Protein AF-E6SKC3-F1 (afdb_monomer)

Structure (mmCIF, N/CA/C/O backbone):
data_AF-E6SKC3-F1
#
_entry.id   AF-E6SKC3-F1
#
loop_
_atom_site.group_PDB
_atom_site.id
_atom_site.type_symbol
_atom_site.label_atom_id
_atom_site.label_alt_id
_atom_site.label_comp_id
_atom_site.label_asym_id
_atom_site.label_entity_id
_atom_site.label_seq_id
_atom_site.pdbx_PDB_ins_code
_atom_site.Cartn_x
_atom_site.Cartn_y
_atom_site.Cartn_z
_atom_site.occupancy
_atom_site.B_iso_or_equiv
_atom_site.auth_seq_id
_atom_site.auth_comp_id
_atom_site.auth_asym_id
_atom_site.auth_atom_id
_atom_site.pdbx_PDB_model_num
ATOM 1 N N . MET A 1 1 ? -10.748 -23.665 -5.144 1.00 39.50 1 MET A N 1
ATOM 2 C CA . MET A 1 1 ? -9.389 -23.811 -4.582 1.00 39.50 1 MET A CA 1
ATOM 3 C C . MET A 1 1 ? -8.737 -22.441 -4.609 1.00 39.50 1 MET A C 1
ATOM 5 O O . MET A 1 1 ? -8.852 -21.774 -5.632 1.00 39.50 1 MET A O 1
ATOM 9 N N . ALA A 1 2 ? -8.154 -21.981 -3.500 1.00 48.56 2 ALA A N 1
ATOM 10 C CA . ALA A 1 2 ? -7.389 -20.737 -3.507 1.00 48.56 2 ALA A CA 1
ATOM 11 C C . ALA A 1 2 ? -6.155 -20.952 -4.393 1.00 48.56 2 ALA A C 1
ATOM 13 O O . ALA A 1 2 ? -5.365 -21.853 -4.125 1.00 48.56 2 ALA A O 1
ATOM 14 N N . ARG A 1 3 ? -6.040 -20.184 -5.478 1.00 65.31 3 ARG A N 1
ATOM 15 C CA . ARG A 1 3 ? -4.838 -20.188 -6.318 1.00 65.31 3 ARG A CA 1
ATOM 16 C C . ARG A 1 3 ? -3.687 -19.628 -5.489 1.00 65.31 3 ARG A C 1
ATOM 18 O O . ARG A 1 3 ? -3.878 -18.618 -4.814 1.00 65.31 3 ARG A O 1
ATOM 25 N N . GLY A 1 4 ? -2.525 -20.277 -5.519 1.00 86.69 4 GLY A N 1
ATOM 26 C CA . GLY A 1 4 ? -1.324 -19.748 -4.868 1.00 86.69 4 GLY A CA 1
ATOM 27 C C . GLY A 1 4 ? -0.890 -18.418 -5.494 1.00 86.69 4 GLY A C 1
ATOM 28 O O . GLY A 1 4 ? -1.266 -18.112 -6.626 1.00 86.69 4 GLY A O 1
ATOM 29 N N . LEU A 1 5 ? -0.081 -17.630 -4.776 1.00 91.38 5 LEU A N 1
ATOM 30 C CA . LEU A 1 5 ? 0.385 -16.323 -5.260 1.00 91.38 5 LEU A CA 1
ATOM 31 C C . LEU A 1 5 ? 1.094 -16.428 -6.617 1.00 91.38 5 LEU A C 1
ATOM 33 O O . LEU A 1 5 ? 0.846 -15.606 -7.487 1.00 91.38 5 LEU A O 1
ATOM 37 N N . GLU A 1 6 ? 1.930 -17.446 -6.817 1.00 90.38 6 GLU A N 1
ATOM 38 C CA . GLU A 1 6 ? 2.631 -17.679 -8.088 1.00 90.38 6 GLU A CA 1
ATOM 39 C C . GLU A 1 6 ? 1.658 -17.908 -9.247 1.00 90.38 6 GLU A C 1
ATOM 41 O O . G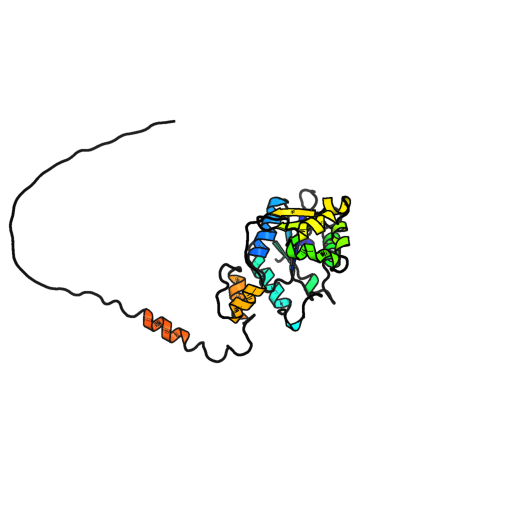LU A 1 6 ? 1.766 -17.266 -10.288 1.00 90.38 6 GLU A O 1
ATOM 46 N N . GLU A 1 7 ? 0.639 -18.749 -9.052 1.00 90.88 7 GLU A N 1
ATOM 47 C CA . GLU A 1 7 ? -0.399 -18.971 -10.062 1.00 90.88 7 GLU A CA 1
ATOM 48 C C . GLU A 1 7 ? -1.197 -17.683 -10.331 1.00 90.88 7 GLU A C 1
ATOM 50 O O . GLU A 1 7 ? -1.538 -17.371 -11.473 1.00 90.88 7 GLU A O 1
ATOM 55 N N . TRP A 1 8 ? -1.465 -16.897 -9.285 1.00 92.56 8 TRP A N 1
ATOM 56 C CA . TRP A 1 8 ? -2.133 -15.604 -9.406 1.00 92.56 8 TRP A CA 1
ATOM 57 C C . TRP A 1 8 ? -1.242 -14.515 -10.012 1.00 92.56 8 TRP A C 1
ATOM 59 O O . TRP A 1 8 ? -1.761 -13.506 -10.472 1.00 92.56 8 TRP A O 1
ATOM 69 N N . LEU A 1 9 ? 0.076 -14.695 -10.065 1.00 93.81 9 LEU A N 1
ATOM 70 C CA . LEU A 1 9 ? 1.021 -13.806 -10.748 1.00 93.81 9 LEU A CA 1
ATOM 71 C C . LEU A 1 9 ? 1.425 -14.320 -12.132 1.00 93.81 9 LEU A C 1
ATOM 73 O O . LEU A 1 9 ? 2.085 -13.593 -12.868 1.00 93.81 9 LEU A O 1
ATOM 77 N N . ALA A 1 10 ? 0.975 -15.516 -12.517 1.00 91.38 10 ALA A N 1
ATOM 78 C CA . ALA A 1 10 ? 1.340 -16.131 -13.782 1.00 91.38 10 ALA A CA 1
ATOM 79 C C . ALA A 1 10 ? 1.037 -15.209 -14.983 1.00 91.38 10 ALA A C 1
ATOM 81 O O . ALA A 1 10 ? 0.029 -14.473 -14.946 1.00 91.38 10 ALA A O 1
ATOM 82 N N . PRO A 1 11 ? 1.863 -15.280 -16.050 1.00 88.25 11 PRO A N 1
ATOM 83 C CA . PRO A 1 11 ? 1.693 -14.484 -17.256 1.00 88.25 11 PRO A CA 1
ATOM 84 C C . PRO A 1 11 ? 0.282 -14.562 -17.827 1.00 88.25 11 PRO A C 1
ATOM 86 O O . PRO A 1 11 ? -0.443 -15.554 -17.681 1.00 88.25 11 PRO A O 1
ATOM 89 N N . ARG A 1 12 ? -0.120 -13.493 -18.508 1.00 89.94 12 ARG A N 1
ATOM 90 C CA . ARG A 1 12 ? -1.435 -13.455 -19.131 1.00 89.94 12 ARG A CA 1
ATOM 91 C C . ARG A 1 12 ? -1.509 -14.409 -20.318 1.00 89.94 12 ARG A C 1
ATOM 93 O O . ARG A 1 12 ? -0.571 -14.547 -21.095 1.00 89.94 12 ARG A O 1
ATOM 100 N N . ARG A 1 13 ? -2.684 -15.018 -20.494 1.00 87.69 13 ARG A N 1
ATOM 101 C CA . ARG A 1 13 ? -2.958 -15.955 -21.596 1.00 87.69 13 ARG A CA 1
ATOM 102 C C . ARG A 1 13 ? -2.976 -15.297 -22.976 1.00 87.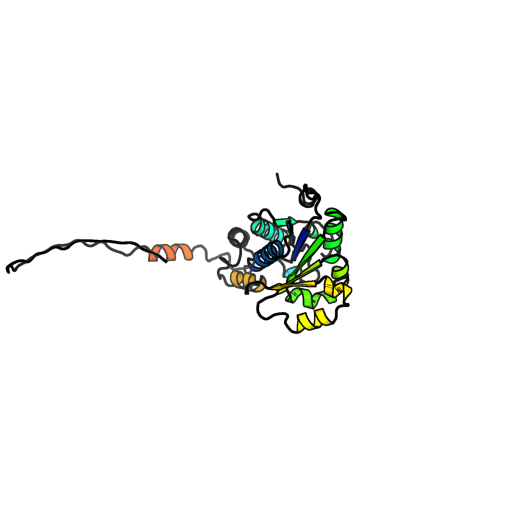69 13 ARG A C 1
ATOM 104 O O . ARG A 1 13 ? -2.788 -15.988 -23.964 1.00 87.69 13 ARG A O 1
ATOM 111 N N . ASP A 1 14 ? -3.223 -13.993 -23.041 1.00 90.69 14 ASP A N 1
ATOM 112 C CA . ASP A 1 14 ? -3.248 -13.214 -24.283 1.00 90.69 14 ASP A CA 1
ATOM 113 C C . ASP A 1 14 ? -1.866 -12.669 -24.684 1.00 90.69 14 ASP A C 1
ATOM 115 O O . ASP A 1 14 ? -1.770 -11.875 -25.614 1.00 90.69 14 ASP A O 1
ATOM 119 N N . GLY A 1 15 ? -0.798 -13.070 -23.982 1.00 86.62 15 GLY A N 1
ATOM 120 C CA . GLY A 1 15 ? 0.587 -12.727 -24.313 1.00 86.62 15 GLY A CA 1
ATOM 121 C C . GLY A 1 15 ? 1.001 -11.291 -23.984 1.00 86.62 15 GLY A C 1
ATOM 122 O O . GLY A 1 15 ? 2.172 -10.956 -24.135 1.00 86.62 15 GLY A O 1
ATOM 123 N N . ARG A 1 16 ? 0.085 -10.435 -23.510 1.00 93.44 16 ARG A N 1
ATOM 124 C CA . ARG A 1 16 ? 0.434 -9.061 -23.130 1.00 93.44 16 ARG A CA 1
ATOM 125 C C . ARG A 1 16 ? 1.159 -9.028 -21.767 1.00 93.44 16 ARG A C 1
ATOM 127 O O . ARG A 1 16 ? 0.784 -9.795 -20.872 1.00 93.44 16 ARG A O 1
ATOM 134 N N . PRO A 1 17 ? 2.112 -8.098 -21.566 1.00 93.81 17 PRO A N 1
ATOM 135 C CA . PRO A 1 17 ? 2.703 -7.778 -20.266 1.00 93.81 17 PRO A CA 1
ATOM 136 C C . PRO A 1 17 ? 1.680 -7.678 -19.130 1.00 93.81 17 PRO A C 1
ATOM 138 O O . PRO A 1 17 ? 0.721 -6.904 -19.227 1.00 93.81 17 PRO A O 1
ATOM 141 N N . LEU A 1 18 ? 1.898 -8.414 -18.034 1.00 96.38 18 LEU A N 1
ATOM 142 C CA . LEU A 1 18 ? 1.069 -8.302 -16.831 1.00 96.38 18 LEU A CA 1
ATOM 143 C C . LEU A 1 18 ? 1.217 -6.901 -16.225 1.00 96.38 18 LEU A C 1
ATOM 145 O O . LEU A 1 18 ? 2.324 -6.480 -15.908 1.00 96.38 18 LEU A O 1
ATOM 149 N N . GLN A 1 19 ? 0.102 -6.206 -16.019 1.00 97.81 19 GLN A N 1
ATOM 150 C CA . GLN A 1 19 ? 0.044 -4.910 -15.345 1.00 97.81 19 GLN A CA 1
ATOM 151 C C . GLN A 1 19 ? -0.375 -5.126 -13.884 1.00 97.81 19 GLN A C 1
ATOM 153 O O . GLN A 1 19 ? -1.564 -5.266 -13.583 1.00 97.81 19 GLN A O 1
ATOM 158 N N . LEU A 1 20 ? 0.601 -5.205 -12.977 1.00 98.31 20 LEU A N 1
ATOM 159 C CA . LEU A 1 20 ? 0.390 -5.546 -11.568 1.00 98.31 20 LEU A CA 1
ATOM 160 C C . LEU A 1 20 ? 0.413 -4.296 -10.684 1.00 98.31 20 LEU A C 1
ATOM 162 O O . LEU A 1 20 ? 1.448 -3.653 -10.548 1.00 98.31 20 LEU A O 1
ATOM 166 N N . GLY A 1 21 ? -0.698 -3.998 -10.015 1.00 98.50 21 GLY A N 1
ATOM 167 C CA . GLY A 1 21 ? -0.731 -3.050 -8.903 1.00 98.50 21 GLY A CA 1
ATOM 168 C C . GLY A 1 21 ? -0.300 -3.701 -7.595 1.00 98.50 21 GLY A C 1
ATOM 169 O O . GLY A 1 21 ? -0.700 -4.822 -7.302 1.00 98.50 21 GLY A O 1
ATOM 170 N N . VAL A 1 22 ? 0.467 -2.988 -6.780 1.00 98.44 22 VAL A N 1
ATOM 171 C CA . VAL A 1 22 ? 0.886 -3.403 -5.440 1.00 98.44 22 VAL A CA 1
ATOM 172 C C . VAL A 1 22 ? 0.532 -2.287 -4.468 1.00 98.44 22 VAL A C 1
ATOM 174 O O . VAL A 1 22 ? 1.087 -1.194 -4.548 1.00 98.44 22 VAL A O 1
ATOM 177 N N . LEU A 1 23 ? -0.383 -2.562 -3.543 1.00 97.88 23 LEU A N 1
ATOM 178 C CA . LEU A 1 23 ? -0.754 -1.662 -2.457 1.00 97.88 23 LEU A CA 1
ATOM 179 C C . LEU A 1 23 ? -0.234 -2.245 -1.140 1.00 97.88 23 LEU A C 1
ATOM 181 O O . LEU A 1 23 ? -0.808 -3.182 -0.580 1.00 97.88 23 LEU A O 1
ATOM 185 N N . GLY A 1 24 ? 0.879 -1.693 -0.664 1.00 94.81 24 GLY A N 1
ATOM 186 C CA . GLY A 1 24 ? 1.462 -2.039 0.630 1.00 94.81 24 GLY A CA 1
ATOM 187 C C . GLY A 1 24 ? 0.908 -1.161 1.745 1.00 94.81 24 GLY A C 1
ATOM 188 O O . GLY A 1 24 ? 0.656 0.026 1.543 1.00 94.81 24 GLY A O 1
ATOM 189 N N . GLY A 1 25 ? 0.737 -1.720 2.940 1.00 92.50 25 GLY A N 1
ATOM 190 C CA . GLY A 1 25 ? 0.277 -0.938 4.082 1.00 92.50 25 GLY A CA 1
ATOM 191 C C . GLY A 1 25 ? 0.239 -1.728 5.378 1.00 92.50 25 GLY A C 1
ATOM 192 O O . GLY A 1 25 ? 0.227 -2.953 5.393 1.00 92.50 25 GLY A O 1
ATOM 193 N N . THR A 1 26 ? 0.196 -1.027 6.512 1.00 92.88 26 THR A N 1
ATOM 194 C CA . THR A 1 26 ? -0.034 -1.707 7.796 1.00 92.88 26 THR A CA 1
ATOM 195 C C . THR A 1 26 ? -1.449 -2.280 7.869 1.00 92.88 26 THR A C 1
ATOM 197 O O . THR A 1 26 ? -1.619 -3.357 8.425 1.00 92.88 26 THR A O 1
ATOM 200 N N . PHE A 1 27 ? -2.444 -1.585 7.303 1.00 95.94 27 PHE A N 1
ATOM 201 C CA . PHE A 1 27 ? -3.854 -1.995 7.313 1.00 95.94 27 PHE A CA 1
ATOM 202 C C . PHE A 1 27 ? -4.383 -2.315 8.721 1.00 95.94 27 PHE A C 1
ATOM 204 O O . PHE A 1 27 ? -4.798 -3.434 9.008 1.00 95.94 27 PHE A O 1
ATOM 211 N N . ASP A 1 28 ? -4.374 -1.315 9.608 1.00 95.88 28 ASP A N 1
ATOM 212 C CA . ASP A 1 28 ? -4.711 -1.498 11.028 1.00 95.88 28 ASP A CA 1
ATOM 213 C C . ASP A 1 28 ? -5.853 -0.585 11.526 1.00 95.88 28 ASP A C 1
ATOM 215 O O . ASP A 1 28 ? -5.598 0.320 12.330 1.00 95.88 28 ASP A O 1
ATOM 219 N N . PRO A 1 29 ? -7.098 -0.766 11.039 1.00 97.81 29 PRO A N 1
ATOM 220 C CA . PRO A 1 29 ? -7.537 -1.774 10.065 1.00 97.81 29 PRO A CA 1
ATOM 221 C C . PRO A 1 29 ? -7.462 -1.262 8.613 1.00 97.81 29 PRO A C 1
ATOM 223 O O . PRO A 1 29 ? -7.306 -0.060 8.364 1.00 97.81 29 PRO A O 1
ATOM 226 N N . ILE A 1 30 ? -7.598 -2.171 7.638 1.00 98.38 30 ILE A N 1
ATOM 227 C CA . ILE A 1 30 ? -7.971 -1.802 6.261 1.00 98.38 30 ILE A CA 1
ATOM 228 C C . ILE A 1 30 ? -9.341 -1.101 6.259 1.00 98.38 30 ILE A C 1
ATOM 230 O O . ILE A 1 30 ? -10.183 -1.359 7.115 1.00 98.38 30 ILE A O 1
ATOM 234 N N . HIS A 1 31 ? -9.575 -0.210 5.295 1.00 97.62 31 HIS A N 1
ATOM 235 C CA . HIS A 1 31 ? -10.782 0.617 5.238 1.00 97.62 31 HIS A CA 1
ATOM 236 C C . HIS A 1 31 ? -11.150 1.000 3.805 1.00 97.62 31 HIS A C 1
ATOM 238 O O . HIS A 1 31 ? -10.341 0.810 2.895 1.00 97.62 31 HIS A O 1
ATOM 244 N N . ILE A 1 32 ? -12.338 1.585 3.608 1.00 97.31 32 ILE A N 1
ATOM 245 C CA . ILE A 1 32 ? -12.878 1.910 2.275 1.00 97.31 32 ILE A CA 1
ATOM 246 C C . ILE A 1 32 ? -11.919 2.787 1.459 1.00 97.31 32 ILE A C 1
ATOM 248 O O . ILE A 1 32 ? -11.720 2.519 0.280 1.00 97.31 32 ILE A O 1
ATOM 252 N N . GLY A 1 33 ? -11.235 3.751 2.087 1.00 95.31 33 GLY A N 1
ATOM 253 C CA . GLY A 1 33 ? -10.212 4.560 1.403 1.00 95.31 33 GLY A CA 1
ATOM 254 C C . GLY A 1 33 ? -9.119 3.745 0.693 1.00 95.31 33 GLY A C 1
ATOM 255 O O . GLY A 1 33 ? -8.771 4.059 -0.441 1.00 95.31 33 GLY A O 1
ATOM 256 N N . HIS A 1 34 ? -8.633 2.655 1.302 1.00 96.75 34 HIS A N 1
ATOM 257 C CA . HIS A 1 34 ? -7.647 1.770 0.670 1.00 96.75 34 HIS A CA 1
ATOM 258 C C . HIS A 1 34 ? -8.236 1.036 -0.543 1.00 96.75 34 HIS A C 1
ATOM 260 O O . HIS A 1 34 ? -7.578 0.909 -1.573 1.00 96.75 34 HIS A O 1
ATOM 266 N N . LEU A 1 35 ? -9.484 0.571 -0.430 1.00 97.62 35 LEU A N 1
ATOM 267 C CA . LEU A 1 35 ? -10.165 -0.164 -1.497 1.00 97.62 35 LEU A CA 1
ATOM 268 C C . LEU A 1 35 ? -10.476 0.736 -2.696 1.00 97.62 35 LEU A C 1
ATOM 270 O O . LEU A 1 35 ? -10.263 0.328 -3.834 1.00 97.62 35 LEU A O 1
ATOM 274 N N . VAL A 1 36 ? -10.918 1.973 -2.447 1.00 96.75 36 VAL A N 1
ATOM 275 C CA . VAL A 1 36 ? -11.161 2.953 -3.513 1.00 96.75 36 VAL A CA 1
ATOM 276 C C . VAL A 1 36 ? -9.860 3.332 -4.210 1.00 96.75 36 VAL A C 1
ATOM 278 O O . VAL A 1 36 ? -9.829 3.366 -5.434 1.00 96.75 36 VAL A O 1
ATOM 281 N N . ALA A 1 37 ? -8.774 3.555 -3.464 1.00 96.12 37 ALA A N 1
ATOM 282 C CA . ALA A 1 37 ? -7.464 3.831 -4.050 1.00 96.12 37 ALA A CA 1
ATOM 283 C C . ALA A 1 37 ? -6.996 2.692 -4.977 1.00 96.12 37 ALA A C 1
ATOM 285 O O . ALA A 1 37 ? -6.580 2.946 -6.108 1.00 96.12 37 ALA A O 1
ATOM 286 N N . ALA A 1 38 ? -7.115 1.440 -4.524 1.00 97.94 38 ALA A N 1
ATOM 287 C CA . ALA A 1 38 ? -6.767 0.262 -5.314 1.00 97.94 38 ALA A CA 1
ATOM 288 C C . ALA A 1 38 ? -7.623 0.129 -6.584 1.00 97.94 38 ALA A C 1
ATOM 290 O O . ALA A 1 38 ? -7.084 -0.096 -7.667 1.00 97.94 38 ALA A O 1
ATOM 291 N N . GLU A 1 39 ? -8.944 0.292 -6.475 1.00 98.00 39 GLU A N 1
ATOM 292 C CA . GLU A 1 39 ? -9.858 0.130 -7.612 1.00 98.00 39 GLU A CA 1
ATOM 293 C C . GLU A 1 39 ? -9.741 1.285 -8.616 1.00 98.00 39 GLU A C 1
ATOM 295 O O . GLU A 1 39 ? -9.764 1.064 -9.830 1.00 98.00 39 GLU A O 1
ATOM 300 N N . ALA A 1 40 ? -9.539 2.513 -8.135 1.00 97.44 40 ALA A N 1
ATOM 301 C CA . ALA A 1 40 ? -9.267 3.666 -8.987 1.00 97.44 40 ALA A CA 1
ATOM 302 C C . ALA A 1 40 ? -7.960 3.472 -9.767 1.00 97.44 40 ALA A C 1
ATOM 304 O O . ALA A 1 40 ? -7.927 3.682 -10.977 1.00 97.44 40 ALA A O 1
ATOM 305 N N . ALA A 1 41 ? -6.896 3.006 -9.104 1.00 98.19 41 ALA A N 1
ATOM 306 C CA . ALA A 1 41 ? -5.635 2.705 -9.777 1.00 98.19 41 ALA A CA 1
ATOM 307 C C . ALA A 1 41 ? -5.811 1.591 -10.814 1.00 98.19 41 ALA A C 1
ATOM 309 O O . ALA A 1 41 ? -5.363 1.728 -11.953 1.00 98.19 41 ALA A O 1
ATOM 310 N N . ARG A 1 42 ? -6.529 0.521 -10.453 1.00 98.50 42 ARG A N 1
ATOM 311 C CA . ARG A 1 42 ? -6.810 -0.594 -11.356 1.00 98.50 42 ARG A CA 1
ATOM 312 C C . ARG A 1 42 ? -7.523 -0.144 -12.624 1.00 98.50 42 ARG A C 1
ATOM 314 O O . ARG A 1 42 ? -7.102 -0.495 -13.722 1.00 98.50 42 ARG A O 1
ATOM 321 N N . THR A 1 43 ? -8.596 0.622 -12.474 1.00 98.06 43 THR A N 1
ATOM 322 C CA . THR A 1 43 ? -9.424 1.070 -13.599 1.00 98.06 43 THR A CA 1
ATOM 323 C C . THR A 1 43 ? -8.703 2.103 -14.459 1.00 98.06 43 THR A C 1
ATOM 325 O O . THR A 1 43 ? -8.669 1.949 -15.680 1.00 98.06 43 THR A O 1
ATOM 328 N N . HIS A 1 44 ? -8.067 3.104 -13.845 1.00 97.75 44 HIS A N 1
ATOM 329 C CA . HIS A 1 44 ? -7.388 4.184 -14.561 1.00 97.75 44 HIS A CA 1
ATOM 330 C C . HIS A 1 44 ? -6.168 3.690 -15.351 1.00 97.75 44 HIS A C 1
ATOM 332 O O . HIS A 1 44 ? -6.022 4.006 -16.529 1.00 97.75 44 HIS A O 1
ATOM 338 N N . PHE A 1 45 ? -5.321 2.864 -14.730 1.00 97.56 45 PHE A N 1
ATOM 339 C CA . PHE A 1 45 ? -4.095 2.348 -15.352 1.00 97.56 45 PHE A CA 1
ATOM 340 C C . PHE A 1 45 ? -4.291 0.999 -16.051 1.00 97.56 45 PHE A C 1
ATOM 342 O O . PHE A 1 45 ? -3.328 0.413 -16.539 1.00 97.56 45 PHE A O 1
ATOM 349 N N . ARG A 1 46 ? -5.535 0.500 -16.124 1.00 97.25 46 ARG A N 1
ATOM 350 C CA . ARG A 1 46 ? -5.885 -0.799 -16.726 1.00 97.25 46 ARG A CA 1
ATOM 351 C C . ARG A 1 46 ? -5.049 -1.951 -16.158 1.00 97.25 46 ARG A C 1
ATOM 353 O O . ARG A 1 46 ? -4.612 -2.839 -16.899 1.00 97.25 46 ARG A O 1
ATOM 360 N N . LEU A 1 47 ? -4.832 -1.915 -14.843 1.00 98.25 47 LEU A N 1
ATOM 361 C CA . LEU A 1 47 ? -4.129 -2.973 -14.132 1.00 98.25 47 LEU A CA 1
ATOM 362 C C . LEU A 1 47 ? -4.965 -4.247 -14.209 1.00 98.25 47 LEU A C 1
ATOM 364 O O . LEU A 1 47 ? -6.184 -4.238 -14.025 1.00 98.25 47 LEU A O 1
ATOM 368 N N . ASP A 1 48 ? -4.291 -5.357 -14.464 1.00 97.69 48 ASP A N 1
ATOM 369 C CA . ASP A 1 48 ? -4.924 -6.669 -14.523 1.00 97.69 48 ASP A CA 1
ATOM 370 C C . ASP A 1 48 ? -5.353 -7.149 -13.143 1.00 97.69 48 ASP A C 1
ATOM 372 O O . ASP A 1 48 ? -6.319 -7.897 -12.996 1.00 97.69 48 ASP A O 1
ATOM 376 N N . ARG A 1 49 ? -4.556 -6.764 -12.149 1.00 97.06 49 ARG A N 1
ATOM 377 C CA . ARG A 1 49 ? -4.468 -7.387 -10.838 1.00 97.06 49 ARG A CA 1
ATOM 378 C C . ARG A 1 49 ? -3.955 -6.351 -9.842 1.00 97.06 49 ARG A C 1
ATOM 380 O O . ARG A 1 49 ? -3.020 -5.619 -10.164 1.00 97.06 49 ARG A O 1
ATOM 387 N N . VAL A 1 50 ? -4.536 -6.295 -8.644 1.00 98.56 50 VAL A N 1
ATOM 388 C CA . VAL A 1 50 ? -4.010 -5.496 -7.525 1.00 98.56 50 VAL A CA 1
ATOM 389 C C . VAL A 1 50 ? -3.743 -6.387 -6.322 1.00 98.56 50 VAL A C 1
ATOM 391 O O . VAL A 1 50 ? -4.635 -7.048 -5.793 1.00 98.56 50 VAL A O 1
ATOM 394 N N . LEU A 1 51 ? -2.491 -6.392 -5.890 1.00 98.38 51 LEU A N 1
ATOM 395 C CA . LEU A 1 51 ? -2.005 -7.152 -4.759 1.00 98.38 51 LEU A CA 1
ATOM 396 C C . LEU A 1 51 ? -1.957 -6.270 -3.511 1.00 98.38 51 LEU A C 1
ATOM 398 O O . LEU A 1 51 ? -1.249 -5.265 -3.477 1.00 98.38 51 LEU A O 1
ATOM 402 N N . PHE A 1 52 ? -2.674 -6.671 -2.470 1.00 98.50 52 PHE A N 1
ATOM 403 C CA . PHE A 1 52 ? -2.594 -6.076 -1.144 1.00 98.50 52 PHE A CA 1
ATOM 404 C C . PHE A 1 52 ? -1.502 -6.783 -0.349 1.00 98.50 52 PHE A C 1
ATOM 406 O O . PHE A 1 52 ? -1.526 -8.009 -0.208 1.00 98.50 52 PHE A O 1
ATOM 413 N N . VAL A 1 53 ? -0.563 -6.004 0.187 1.00 97.69 53 VAL A N 1
ATOM 414 C CA . VAL A 1 53 ? 0.571 -6.503 0.973 1.00 97.69 53 VAL A CA 1
ATOM 415 C C . VAL A 1 53 ? 0.494 -5.922 2.389 1.00 97.69 53 VAL A C 1
ATOM 417 O O . VAL A 1 53 ? 0.977 -4.811 2.627 1.00 97.69 53 VAL A O 1
ATOM 420 N N . PRO A 1 54 ? -0.157 -6.617 3.339 1.00 96.06 54 PRO A N 1
ATOM 421 C CA . PRO A 1 54 ? -0.120 -6.228 4.740 1.00 96.06 54 PRO A CA 1
ATOM 422 C C . PRO A 1 54 ? 1.306 -6.340 5.274 1.00 96.06 54 PRO A C 1
ATOM 424 O O . PRO A 1 54 ? 1.943 -7.381 5.127 1.00 96.06 54 PRO A O 1
ATOM 427 N N . ALA A 1 55 ? 1.791 -5.285 5.926 1.00 92.38 55 ALA A N 1
ATOM 428 C CA . ALA A 1 55 ? 3.137 -5.281 6.483 1.00 92.38 55 ALA A CA 1
ATOM 429 C C . ALA A 1 55 ? 3.286 -6.346 7.574 1.00 92.38 55 ALA A C 1
ATOM 431 O O . ALA A 1 55 ? 2.440 -6.411 8.466 1.00 92.38 55 ALA A O 1
ATOM 432 N N . GLY A 1 56 ? 4.360 -7.134 7.558 1.00 87.44 56 GLY A N 1
ATOM 433 C CA . GLY A 1 56 ? 4.659 -8.079 8.637 1.00 87.44 56 GLY A CA 1
ATOM 434 C C . GLY A 1 56 ? 5.103 -7.333 9.889 1.00 87.44 56 GLY A C 1
ATOM 435 O O . GLY A 1 56 ? 4.356 -7.220 10.864 1.00 87.44 56 GLY A O 1
ATOM 436 N N . ARG A 1 57 ? 6.298 -6.738 9.817 1.00 82.81 57 ARG A N 1
ATOM 437 C CA . ARG A 1 57 ? 6.905 -5.918 10.875 1.00 82.81 57 ARG A CA 1
ATOM 438 C C . ARG A 1 57 ? 7.261 -4.538 10.307 1.00 82.81 57 ARG A C 1
ATOM 440 O O . ARG A 1 57 ? 8.366 -4.371 9.787 1.00 82.81 57 ARG A O 1
ATOM 447 N N . PRO A 1 58 ? 6.334 -3.560 10.341 1.00 76.00 58 PRO A N 1
ATOM 448 C CA . PRO A 1 58 ? 6.582 -2.228 9.793 1.00 76.00 58 PRO A CA 1
ATOM 449 C C . PRO A 1 58 ? 7.692 -1.516 10.594 1.00 76.00 58 PRO A C 1
ATOM 451 O O . PRO A 1 58 ? 7.479 -1.214 11.765 1.00 76.00 58 PRO A O 1
ATOM 454 N N . PRO A 1 59 ? 8.854 -1.195 9.992 1.00 71.94 59 PRO A N 1
ATOM 455 C CA . PRO A 1 59 ? 10.031 -0.706 10.724 1.00 71.94 59 PRO A CA 1
ATOM 456 C C . PRO A 1 59 ? 9.851 0.691 11.337 1.00 71.94 59 PRO A C 1
ATOM 458 O O . PRO A 1 59 ? 10.597 1.074 12.229 1.00 71.94 59 PRO A O 1
ATOM 461 N N . HIS A 1 60 ? 8.869 1.456 10.856 1.00 70.75 60 HIS A N 1
ATOM 462 C CA . HIS A 1 60 ? 8.589 2.826 11.295 1.00 70.75 60 HIS A CA 1
ATOM 463 C C . HIS A 1 60 ? 7.466 2.919 12.339 1.00 70.75 60 HIS A C 1
ATOM 465 O O . HIS A 1 60 ? 7.006 4.019 12.639 1.00 70.75 60 HIS A O 1
ATOM 471 N N . LYS A 1 61 ? 6.973 1.787 12.857 1.00 74.12 61 LYS A N 1
ATOM 472 C CA . LYS A 1 61 ? 5.917 1.761 13.875 1.00 74.12 61 LYS A CA 1
ATOM 473 C C . LYS A 1 61 ? 6.369 0.977 15.092 1.00 74.12 61 LYS A C 1
ATOM 475 O O . LYS A 1 61 ? 7.033 -0.045 14.955 1.00 74.12 61 LYS A O 1
ATOM 480 N N . ASP A 1 62 ? 5.952 1.444 16.263 1.00 73.38 62 ASP A N 1
ATOM 481 C CA . ASP A 1 62 ? 6.097 0.691 17.503 1.00 73.38 62 ASP A CA 1
ATOM 482 C C . ASP A 1 62 ? 5.281 -0.614 17.404 1.00 73.38 62 ASP A C 1
ATOM 484 O O . ASP A 1 62 ? 4.058 -0.545 17.225 1.00 73.38 62 ASP A O 1
ATOM 488 N N . PRO A 1 63 ? 5.915 -1.799 17.507 1.00 68.44 63 PRO A N 1
ATOM 489 C CA . PRO A 1 63 ? 5.214 -3.078 17.498 1.00 68.44 63 PRO A CA 1
ATOM 490 C C . PRO A 1 63 ? 4.122 -3.186 18.568 1.00 68.44 63 PRO A C 1
ATOM 492 O O . PRO A 1 63 ? 3.132 -3.873 18.342 1.00 68.44 63 PRO A O 1
ATOM 495 N N . ALA A 1 64 ? 4.265 -2.498 19.706 1.00 67.19 64 ALA A N 1
ATOM 496 C CA . ALA A 1 64 ? 3.264 -2.506 20.772 1.00 67.19 64 ALA A CA 1
ATOM 497 C C . ALA A 1 64 ? 2.002 -1.695 20.424 1.00 67.19 64 ALA A C 1
ATOM 499 O O . ALA A 1 64 ? 0.941 -1.919 21.008 1.00 67.19 64 ALA A O 1
ATOM 500 N N . ALA A 1 65 ? 2.102 -0.769 19.466 1.00 77.56 65 ALA A N 1
ATOM 501 C CA . ALA A 1 65 ? 1.015 0.112 19.042 1.00 77.56 65 ALA A CA 1
ATOM 502 C C . ALA A 1 65 ? 0.263 -0.391 17.795 1.00 77.56 65 ALA A C 1
ATOM 504 O O . ALA A 1 65 ? -0.660 0.278 17.322 1.00 77.56 65 ALA A O 1
ATOM 505 N N . VAL A 1 66 ? 0.661 -1.540 17.241 1.00 86.06 66 VAL A N 1
ATOM 506 C CA . VAL A 1 66 ? 0.095 -2.123 16.019 1.00 86.06 66 VAL A CA 1
ATOM 507 C C . VAL A 1 66 ? -0.542 -3.467 16.351 1.00 86.06 66 VAL A C 1
ATOM 509 O O . VAL A 1 66 ? 0.045 -4.278 17.063 1.00 86.06 66 VAL A O 1
ATOM 512 N N . SER A 1 67 ? -1.736 -3.729 15.814 1.00 90.75 67 SER A N 1
ATOM 513 C CA . SER A 1 67 ? -2.365 -5.045 15.982 1.00 90.75 67 SER A CA 1
ATOM 514 C C . SER A 1 67 ? -1.497 -6.159 15.401 1.00 90.75 67 SER A C 1
ATOM 516 O O . SER A 1 67 ? -0.783 -5.956 14.411 1.00 90.75 67 SER A O 1
ATOM 518 N N . ASP A 1 68 ? -1.631 -7.364 15.961 1.00 93.19 68 ASP A N 1
ATOM 519 C CA . ASP A 1 68 ? -0.956 -8.556 15.448 1.00 93.19 68 ASP A CA 1
ATOM 520 C C . ASP A 1 68 ? -1.127 -8.687 13.924 1.00 93.19 68 ASP A C 1
ATOM 522 O O . ASP A 1 68 ? -2.201 -8.424 13.362 1.00 93.19 68 ASP A O 1
ATOM 526 N N . ALA A 1 69 ? -0.040 -9.061 13.247 1.00 93.44 69 ALA A N 1
ATOM 527 C CA . ALA A 1 69 ? 0.003 -9.109 11.794 1.00 93.44 69 ALA A CA 1
ATOM 528 C C . ALA A 1 69 ? -1.055 -10.050 11.204 1.00 93.44 69 ALA A C 1
ATOM 530 O O . ALA A 1 69 ? -1.642 -9.732 10.168 1.00 93.44 69 ALA A O 1
ATOM 531 N N . GLU A 1 70 ? -1.374 -11.143 11.895 1.00 95.88 70 GLU A N 1
ATOM 532 C CA . GLU A 1 70 ? -2.379 -12.108 11.470 1.00 95.88 70 GLU A CA 1
ATOM 533 C C . GLU A 1 70 ? -3.792 -11.501 11.496 1.00 95.88 70 GLU A C 1
ATOM 535 O O . GLU A 1 70 ? -4.580 -11.736 10.576 1.00 95.88 70 GLU A O 1
ATOM 540 N N . HIS A 1 71 ? -4.120 -10.650 12.480 1.00 97.31 71 HIS A N 1
ATOM 541 C CA . HIS A 1 71 ? -5.397 -9.923 12.478 1.00 97.31 71 HIS A CA 1
ATOM 542 C C . HIS A 1 71 ? -5.490 -8.966 11.289 1.00 97.31 71 HIS A C 1
ATOM 544 O O . HIS A 1 71 ? -6.516 -8.935 10.606 1.00 97.31 71 HIS A O 1
ATOM 550 N N . ARG A 1 72 ? -4.421 -8.217 11.006 1.00 97.69 72 ARG A N 1
ATOM 551 C CA . ARG A 1 72 ? -4.380 -7.252 9.895 1.00 97.69 72 ARG A CA 1
ATOM 552 C C . ARG A 1 72 ? -4.481 -7.943 8.538 1.00 97.69 72 ARG A C 1
ATOM 554 O O . ARG A 1 72 ? -5.247 -7.503 7.679 1.00 97.69 72 ARG A O 1
ATOM 561 N N . TYR A 1 73 ? -3.791 -9.069 8.363 1.00 98.00 73 TYR A N 1
ATOM 562 C CA . TYR A 1 73 ? -3.918 -9.908 7.173 1.00 98.00 73 TYR A CA 1
ATOM 563 C C . TYR A 1 73 ? -5.345 -10.425 6.991 1.00 98.00 73 TYR A C 1
ATOM 565 O O . TYR A 1 73 ? -5.923 -10.230 5.925 1.00 98.00 73 TYR A O 1
ATOM 573 N N . ARG A 1 74 ? -5.958 -11.003 8.030 1.00 98.44 74 ARG A N 1
ATOM 574 C CA . ARG A 1 74 ? -7.331 -11.528 7.944 1.00 98.44 74 ARG A CA 1
ATOM 575 C C . ARG A 1 74 ? -8.351 -10.444 7.619 1.00 98.44 74 ARG A C 1
ATOM 577 O O . ARG A 1 74 ? -9.192 -10.658 6.752 1.00 98.44 74 ARG A O 1
ATOM 584 N N . MET A 1 75 ? -8.248 -9.264 8.233 1.00 98.62 75 MET A N 1
ATOM 585 C CA . MET A 1 75 ? -9.095 -8.122 7.868 1.00 98.62 75 MET A CA 1
ATOM 586 C C . MET A 1 75 ? -8.892 -7.707 6.405 1.00 98.62 75 MET A C 1
ATOM 588 O O . MET A 1 75 ? -9.860 -7.392 5.720 1.00 98.62 75 MET A O 1
ATOM 592 N N . THR A 1 76 ? -7.659 -7.760 5.896 1.00 98.62 76 THR A N 1
ATOM 593 C CA . THR A 1 76 ? -7.353 -7.455 4.488 1.00 98.62 76 THR A CA 1
ATOM 594 C C . THR A 1 76 ? -7.938 -8.503 3.533 1.00 98.62 76 THR A C 1
ATOM 596 O O . THR A 1 76 ? -8.556 -8.138 2.533 1.00 98.62 76 THR A O 1
ATOM 599 N N . VAL A 1 77 ? -7.851 -9.795 3.871 1.00 98.38 77 VAL A N 1
ATOM 600 C CA . VAL A 1 77 ? -8.508 -10.879 3.118 1.00 98.38 77 VAL A CA 1
ATOM 601 C C . VAL A 1 77 ? -10.021 -10.655 3.070 1.00 98.38 77 VAL A C 1
ATOM 603 O O . VAL A 1 77 ? -10.604 -10.659 1.989 1.00 98.38 77 VAL A O 1
ATOM 606 N N . LEU A 1 78 ? -10.655 -10.390 4.217 1.00 98.56 78 LEU A N 1
ATOM 607 C CA . LEU A 1 78 ? -12.097 -10.130 4.294 1.00 98.56 78 LEU A CA 1
ATOM 608 C C . LEU A 1 78 ? -12.510 -8.907 3.467 1.00 98.56 78 LEU A C 1
ATOM 610 O O . LEU A 1 78 ? -13.536 -8.937 2.793 1.00 98.56 78 LEU A O 1
ATOM 614 N N . ALA A 1 79 ? -11.701 -7.847 3.483 1.00 98.56 79 ALA A N 1
ATOM 615 C CA . ALA A 1 79 ? -11.975 -6.627 2.732 1.00 98.56 79 ALA A CA 1
ATOM 616 C C . ALA A 1 79 ? -11.855 -6.796 1.211 1.00 98.56 79 ALA A C 1
ATOM 618 O O . ALA A 1 79 ? -12.502 -6.065 0.464 1.00 98.56 79 ALA A O 1
ATOM 619 N N . THR A 1 80 ? -11.016 -7.724 0.750 1.00 98.19 80 THR A N 1
ATOM 620 C CA . THR A 1 80 ? -10.687 -7.893 -0.675 1.00 98.19 80 THR A CA 1
ATOM 621 C C . THR A 1 80 ? -11.418 -9.057 -1.338 1.00 98.19 80 THR A C 1
ATOM 623 O O . THR A 1 80 ? -11.523 -9.074 -2.561 1.00 98.19 80 THR A O 1
ATOM 626 N N . ALA A 1 81 ? -11.989 -9.984 -0.561 1.00 96.31 81 ALA A N 1
ATOM 627 C CA . ALA A 1 81 ? -12.609 -11.217 -1.055 1.00 96.31 81 ALA A CA 1
ATOM 628 C C . ALA A 1 81 ? -13.725 -11.013 -2.099 1.00 96.31 81 ALA A C 1
ATOM 630 O O . ALA A 1 81 ? -13.957 -11.891 -2.925 1.00 96.31 81 ALA A O 1
ATOM 631 N N . GLY A 1 82 ? -14.418 -9.869 -2.069 1.00 95.56 82 GLY A N 1
ATOM 632 C CA . GLY A 1 82 ? -15.497 -9.552 -3.009 1.00 95.56 82 GLY A CA 1
ATOM 633 C C . GLY A 1 82 ? -15.039 -9.025 -4.375 1.00 95.56 82 GLY A C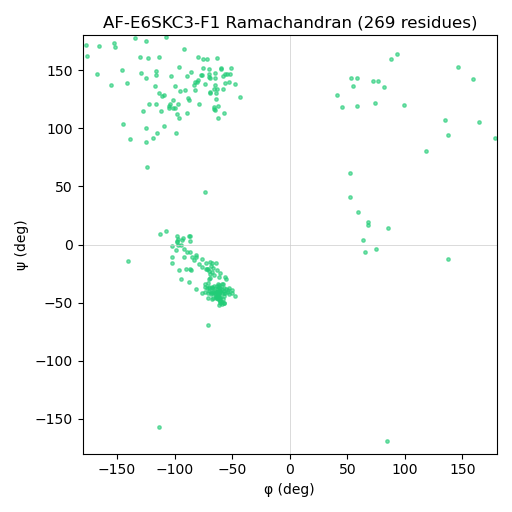 1
ATOM 634 O O . GLY A 1 82 ? -15.877 -8.880 -5.261 1.00 95.56 82 GLY A O 1
ATOM 635 N N . ASN A 1 83 ? -13.749 -8.721 -4.566 1.00 97.81 83 ASN A N 1
ATOM 636 C CA . ASN A 1 83 ? -13.232 -8.173 -5.822 1.00 97.81 83 ASN A CA 1
ATOM 637 C C . ASN A 1 83 ? -12.325 -9.203 -6.528 1.00 97.81 83 ASN A C 1
ATOM 639 O O . ASN A 1 83 ? -11.241 -9.498 -6.023 1.00 97.81 83 ASN A O 1
ATOM 643 N N . PRO A 1 84 ? -12.704 -9.721 -7.715 1.00 96.25 84 PRO A N 1
ATOM 644 C CA . PRO A 1 84 ? -11.939 -10.761 -8.412 1.00 96.25 84 PRO A CA 1
ATOM 645 C C . PRO A 1 84 ? -10.569 -10.291 -8.922 1.00 96.25 84 PRO A C 1
ATOM 647 O O . PRO A 1 84 ? -9.727 -11.120 -9.269 1.00 96.25 84 PRO A O 1
ATOM 650 N N . TYR A 1 85 ? -10.334 -8.978 -8.984 1.00 97.94 85 TYR A N 1
ATOM 651 C CA . TYR A 1 85 ? -9.052 -8.403 -9.384 1.00 97.94 85 TYR A CA 1
ATOM 652 C C . TYR A 1 85 ? -8.098 -8.198 -8.207 1.00 97.94 85 TYR A C 1
ATOM 654 O O . TYR A 1 85 ? -6.951 -7.802 -8.425 1.00 97.94 85 TYR A O 1
ATOM 662 N N . PHE A 1 86 ? -8.556 -8.426 -6.974 1.00 98.31 86 PHE A N 1
ATOM 663 C CA . PHE A 1 86 ? -7.766 -8.218 -5.769 1.00 98.31 86 PHE A CA 1
ATOM 664 C C . PHE A 1 86 ? -7.268 -9.539 -5.194 1.00 98.31 86 PHE A C 1
ATOM 666 O O . PHE A 1 86 ? -7.951 -10.561 -5.227 1.00 98.31 86 PHE A O 1
ATOM 673 N N . TYR A 1 87 ? -6.066 -9.500 -4.630 1.00 97.81 87 TYR A N 1
ATOM 674 C CA . TYR A 1 87 ? -5.496 -10.613 -3.883 1.00 97.81 87 TYR A CA 1
ATOM 675 C C . TYR A 1 87 ? -4.738 -10.079 -2.675 1.00 97.81 87 TYR A C 1
ATOM 677 O O . TYR A 1 87 ? -4.022 -9.087 -2.783 1.00 97.81 87 TYR A O 1
ATOM 685 N N . THR A 1 88 ? -4.867 -10.741 -1.528 1.00 98.12 88 THR A N 1
ATOM 686 C CA . THR A 1 88 ? -4.095 -10.405 -0.325 1.00 98.12 88 THR A CA 1
ATOM 687 C C . THR A 1 88 ? -2.991 -11.430 -0.134 1.00 98.12 88 THR A 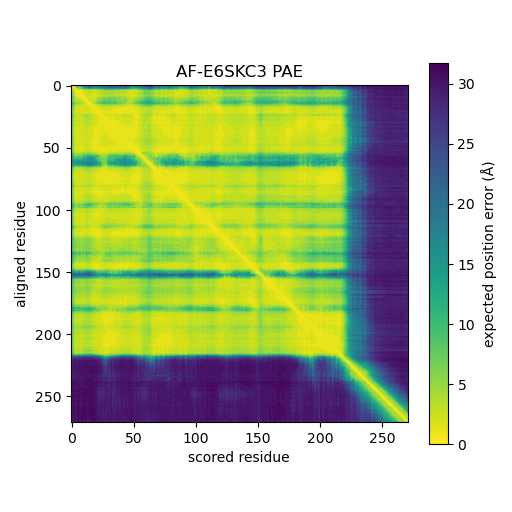C 1
ATOM 689 O O . THR A 1 88 ? -3.268 -12.618 0.015 1.00 98.12 88 THR A O 1
ATOM 692 N N . THR A 1 89 ? -1.739 -10.980 -0.121 1.00 96.62 89 THR A N 1
ATOM 693 C CA . THR A 1 89 ? -0.589 -11.865 0.083 1.00 96.62 89 THR A CA 1
ATOM 694 C C . THR A 1 89 ? -0.124 -11.898 1.535 1.00 96.62 89 THR A C 1
ATOM 696 O O . THR A 1 89 ? -0.273 -10.929 2.276 1.00 96.62 89 THR A O 1
ATOM 699 N N . ARG A 1 90 ? 0.491 -13.019 1.921 1.00 94.88 90 ARG A N 1
ATOM 700 C CA . ARG A 1 90 ? 1.215 -13.195 3.186 1.00 94.88 90 ARG A CA 1
ATOM 701 C C . ARG A 1 90 ? 2.715 -12.908 3.075 1.00 94.88 90 ARG A C 1
ATOM 703 O O . ARG A 1 90 ? 3.432 -13.066 4.052 1.00 94.88 90 ARG A O 1
ATOM 710 N N . LEU A 1 91 ? 3.187 -12.463 1.908 1.00 94.44 91 LEU A N 1
ATOM 711 C CA . LEU A 1 91 ? 4.612 -12.346 1.575 1.00 94.44 91 LEU A CA 1
ATOM 712 C C . LEU A 1 91 ? 5.464 -11.671 2.660 1.00 94.44 91 LEU A C 1
ATOM 714 O O . LEU A 1 91 ? 6.551 -12.143 2.969 1.00 94.44 91 LEU A O 1
ATOM 718 N N . GLU A 1 92 ? 4.981 -10.565 3.229 1.00 95.06 92 GLU A N 1
ATOM 719 C CA . GLU A 1 92 ? 5.703 -9.844 4.282 1.00 95.06 92 GLU A CA 1
ATOM 720 C C . GLU A 1 92 ? 5.453 -10.390 5.690 1.00 95.06 92 GLU A C 1
ATOM 722 O O . GLU A 1 92 ? 6.279 -10.155 6.565 1.00 95.06 92 GLU A O 1
ATOM 727 N N . LEU A 1 93 ? 4.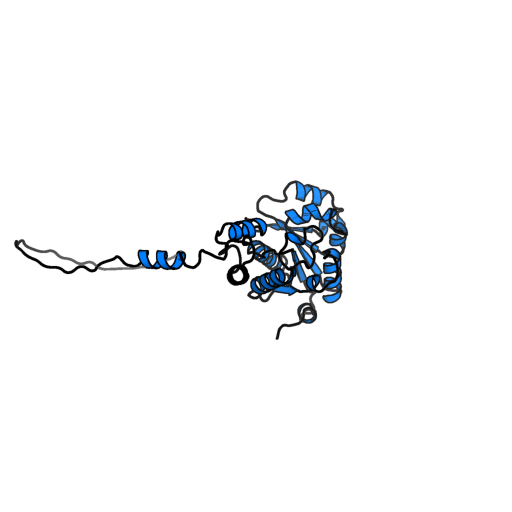343 -11.099 5.918 1.00 92.56 93 LEU A N 1
ATOM 728 C CA . LEU A 1 93 ? 4.044 -11.751 7.197 1.00 92.56 93 LEU A CA 1
ATOM 729 C C . LEU A 1 93 ? 4.954 -12.950 7.434 1.00 92.56 93 LEU A C 1
ATOM 731 O O . LEU A 1 93 ? 5.423 -13.151 8.550 1.00 92.56 93 LEU A O 1
ATOM 735 N N . ASP A 1 94 ? 5.177 -13.729 6.380 1.00 92.31 94 ASP A N 1
ATOM 736 C CA . ASP A 1 94 ? 5.940 -14.972 6.446 1.00 92.31 94 ASP A CA 1
ATOM 737 C C . ASP A 1 94 ? 7.458 -14.716 6.282 1.00 92.31 94 ASP A C 1
ATOM 739 O O . ASP A 1 94 ? 8.269 -15.627 6.440 1.00 92.31 94 ASP A O 1
ATOM 743 N N . ARG A 1 95 ? 7.866 -13.471 5.984 1.00 90.56 95 ARG A N 1
ATOM 744 C CA . ARG A 1 95 ? 9.274 -13.056 5.894 1.00 90.56 95 ARG A CA 1
ATOM 745 C C . ARG A 1 95 ? 9.837 -12.754 7.284 1.00 90.56 95 ARG A C 1
ATOM 747 O O . ARG A 1 95 ? 9.259 -11.987 8.052 1.00 90.56 95 ARG A O 1
ATOM 754 N N . GLU A 1 96 ? 11.022 -13.281 7.576 1.00 86.62 96 GLU A N 1
ATOM 755 C CA . GLU A 1 96 ? 11.758 -12.914 8.785 1.00 86.62 96 GLU A CA 1
ATOM 756 C C . GLU A 1 96 ? 12.285 -11.471 8.726 1.00 86.62 96 GLU A C 1
ATOM 758 O O . GLU A 1 96 ? 12.743 -10.984 7.691 1.00 86.62 96 GLU A O 1
ATOM 763 N N . GLY A 1 97 ? 12.272 -10.788 9.872 1.00 85.00 97 GLY A N 1
ATOM 764 C CA . GLY A 1 97 ? 12.812 -9.434 10.001 1.00 85.00 97 GLY A CA 1
ATOM 765 C C . GLY A 1 97 ? 11.843 -8.311 9.592 1.00 85.00 97 GLY A C 1
ATOM 766 O O . GLY A 1 97 ? 10.634 -8.525 9.491 1.00 85.00 97 GLY A O 1
ATOM 767 N N . PRO A 1 98 ? 12.345 -7.069 9.467 1.00 83.75 98 PRO A N 1
ATOM 768 C CA . PRO A 1 98 ? 11.537 -5.907 9.104 1.00 83.75 98 PRO A CA 1
ATOM 769 C C . PRO A 1 98 ? 11.067 -5.958 7.647 1.00 83.75 98 PRO A C 1
ATOM 771 O O . PRO A 1 98 ? 11.782 -6.407 6.750 1.00 83.75 98 PRO A O 1
ATOM 774 N N . SER A 1 99 ? 9.873 -5.426 7.401 1.00 85.94 99 SER A N 1
ATOM 775 C CA . SER A 1 99 ? 9.295 -5.370 6.061 1.00 85.94 99 SER A CA 1
ATOM 776 C C . SER A 1 99 ? 9.709 -4.083 5.339 1.00 85.94 99 SER A C 1
ATOM 778 O O . SER A 1 99 ? 9.308 -2.987 5.736 1.00 85.94 99 SER A O 1
ATOM 780 N N . TYR A 1 100 ? 10.510 -4.209 4.276 1.00 90.19 100 TYR A N 1
ATOM 781 C CA . TYR A 1 100 ? 10.876 -3.096 3.397 1.00 90.19 100 TYR A CA 1
ATOM 782 C C . TYR A 1 100 ? 10.212 -3.229 2.029 1.00 90.19 100 TYR A C 1
ATOM 784 O O . TYR A 1 100 ? 10.368 -4.239 1.339 1.00 90.19 100 TYR A O 1
ATOM 792 N N . THR A 1 101 ? 9.545 -2.159 1.600 1.00 92.38 101 THR A N 1
ATOM 793 C CA . THR A 1 101 ? 8.797 -2.109 0.338 1.00 92.38 101 THR A CA 1
ATOM 794 C C . THR A 1 101 ? 9.669 -2.429 -0.880 1.00 92.38 101 THR A C 1
ATOM 796 O O . THR A 1 101 ? 9.215 -3.116 -1.791 1.00 92.38 101 THR A O 1
ATOM 799 N N . ILE A 1 102 ? 10.933 -1.984 -0.899 1.00 92.88 102 ILE A N 1
ATOM 800 C CA . ILE A 1 102 ? 11.858 -2.255 -2.012 1.00 92.88 102 ILE A CA 1
ATOM 801 C C . ILE A 1 102 ? 12.133 -3.755 -2.193 1.00 92.88 102 ILE A C 1
ATOM 803 O O . ILE A 1 102 ? 12.151 -4.244 -3.322 1.00 92.88 102 ILE A O 1
ATOM 807 N N . ASP A 1 103 ? 12.294 -4.495 -1.095 1.00 92.88 103 ASP A N 1
ATOM 808 C CA . ASP A 1 103 ? 12.573 -5.933 -1.131 1.00 92.88 103 ASP A CA 1
ATOM 809 C C . ASP A 1 103 ? 11.334 -6.700 -1.604 1.00 92.88 103 ASP A C 1
ATOM 811 O O . ASP A 1 103 ? 11.418 -7.604 -2.434 1.00 92.88 103 ASP A O 1
ATOM 815 N N . THR A 1 104 ? 10.158 -6.274 -1.144 1.00 94.50 104 THR A N 1
ATOM 816 C CA . THR A 1 104 ? 8.861 -6.799 -1.582 1.00 94.50 104 THR A CA 1
ATOM 817 C C . THR A 1 104 ? 8.624 -6.581 -3.070 1.00 94.50 104 THR A C 1
ATOM 819 O O . THR A 1 104 ? 8.269 -7.525 -3.769 1.00 94.50 104 THR A O 1
ATOM 822 N N . LEU A 1 105 ? 8.866 -5.378 -3.591 1.00 94.94 105 LEU A N 1
ATOM 823 C CA . LEU A 1 105 ? 8.664 -5.089 -5.012 1.00 94.94 105 LEU A CA 1
ATOM 824 C C . LEU A 1 105 ? 9.639 -5.855 -5.907 1.00 94.94 105 LEU A C 1
ATOM 826 O O . LEU A 1 105 ? 9.234 -6.343 -6.959 1.00 94.94 105 LEU A O 1
ATOM 830 N N . ARG A 1 106 ? 10.896 -6.023 -5.480 1.00 92.94 106 ARG A N 1
ATOM 831 C CA . ARG A 1 106 ? 11.872 -6.859 -6.195 1.00 92.94 106 ARG A CA 1
ATOM 832 C C . ARG A 1 106 ? 11.442 -8.320 -6.238 1.00 92.94 106 ARG A C 1
ATOM 834 O O . ARG A 1 106 ? 11.481 -8.924 -7.305 1.00 92.94 106 ARG A O 1
ATOM 841 N N . GLN A 1 107 ? 10.994 -8.867 -5.107 1.00 93.62 107 GLN A N 1
ATOM 842 C CA . GLN A 1 107 ? 10.499 -10.240 -5.045 1.00 93.62 107 GLN A CA 1
ATOM 843 C C . GLN A 1 107 ? 9.272 -10.432 -5.945 1.00 93.62 107 GLN A C 1
ATOM 845 O O . GLN A 1 107 ? 9.229 -11.378 -6.724 1.00 93.62 107 GLN A O 1
ATOM 850 N N . LEU A 1 108 ? 8.306 -9.512 -5.899 1.00 94.38 108 LEU A N 1
ATOM 851 C CA . LEU A 1 108 ? 7.108 -9.575 -6.739 1.00 94.38 108 LEU A CA 1
ATOM 852 C C . LEU A 1 108 ? 7.423 -9.429 -8.229 1.00 94.38 108 LEU A C 1
ATOM 854 O O . LEU A 1 108 ? 6.841 -10.147 -9.035 1.00 94.38 108 LEU A O 1
ATOM 858 N N . SER A 1 109 ? 8.352 -8.542 -8.589 1.00 93.12 109 SER A N 1
ATOM 859 C CA . SER A 1 109 ? 8.825 -8.392 -9.968 1.00 93.12 109 SER A CA 1
ATOM 860 C C . SER A 1 109 ? 9.460 -9.691 -10.479 1.00 93.12 109 SER A C 1
ATOM 862 O O . SER A 1 109 ? 9.092 -10.183 -11.543 1.00 93.12 109 SER A O 1
ATOM 864 N N . ALA A 1 110 ? 10.317 -10.329 -9.672 1.00 93.00 110 ALA A N 1
ATOM 865 C CA . ALA A 1 110 ? 10.913 -11.619 -10.017 1.00 93.00 110 ALA A CA 1
ATOM 866 C C . ALA A 1 110 ? 9.864 -12.736 -10.187 1.00 93.00 110 ALA A C 1
ATOM 868 O O . ALA A 1 110 ? 9.966 -13.527 -11.121 1.00 93.00 110 ALA A O 1
ATOM 869 N N . MET A 1 111 ? 8.842 -12.784 -9.324 1.00 93.94 111 MET A N 1
ATOM 870 C CA . MET A 1 111 ? 7.758 -13.775 -9.405 1.00 93.94 111 MET A CA 1
ATOM 871 C C . MET A 1 111 ? 6.819 -13.548 -10.599 1.00 93.94 111 MET A C 1
ATOM 873 O O . MET A 1 111 ? 6.336 -14.510 -11.188 1.00 93.94 111 MET A O 1
ATOM 877 N N . ALA A 1 112 ? 6.534 -12.289 -10.945 1.00 92.50 112 ALA A N 1
ATOM 878 C CA . ALA A 1 112 ? 5.649 -11.930 -12.054 1.00 92.50 112 ALA A CA 1
ATOM 879 C C . ALA A 1 112 ? 6.310 -12.105 -13.436 1.00 92.50 112 ALA A C 1
ATOM 881 O O . ALA A 1 112 ? 5.613 -12.222 -14.446 1.00 92.50 112 ALA A O 1
ATOM 882 N N . GLY A 1 113 ? 7.644 -12.154 -13.474 1.00 91.12 113 GLY A N 1
ATOM 883 C CA . GLY A 1 113 ? 8.439 -12.346 -14.682 1.00 91.12 113 GLY A CA 1
ATOM 884 C C . GLY A 1 113 ? 8.884 -11.033 -15.342 1.00 91.12 113 GLY A C 1
ATOM 885 O O . GLY A 1 113 ? 8.344 -9.966 -15.051 1.00 91.12 113 GLY A O 1
ATOM 886 N N . PRO A 1 114 ? 9.873 -11.097 -16.253 1.00 90.06 114 PRO A N 1
ATOM 887 C CA . PRO A 1 114 ? 10.567 -9.921 -16.792 1.00 90.06 114 PRO A CA 1
ATOM 888 C C . PRO A 1 114 ? 9.681 -9.001 -17.642 1.00 90.06 114 PRO A C 1
ATOM 890 O O . PRO A 1 114 ? 9.938 -7.804 -17.720 1.00 90.06 114 PRO A O 1
ATOM 893 N N . GLU A 1 115 ? 8.627 -9.546 -18.248 1.00 92.31 115 GLU A N 1
ATOM 894 C CA . GLU A 1 115 ? 7.676 -8.780 -19.059 1.00 92.31 115 GLU A CA 1
ATOM 895 C C . GLU A 1 115 ? 6.620 -8.063 -18.205 1.00 92.31 115 GLU A C 1
ATOM 897 O O . GLU A 1 115 ? 5.850 -7.258 -18.721 1.00 92.31 115 GLU A O 1
ATOM 902 N N . ALA A 1 116 ? 6.517 -8.354 -16.904 1.00 95.25 116 ALA A N 1
ATOM 903 C CA . ALA A 1 116 ? 5.520 -7.722 -16.052 1.00 95.25 116 ALA A CA 1
ATOM 904 C C . ALA A 1 116 ? 5.892 -6.265 -15.742 1.00 95.25 116 ALA A C 1
ATOM 906 O O . ALA A 1 116 ? 7.026 -5.933 -15.406 1.00 95.25 116 ALA A O 1
ATOM 907 N N . THR A 1 117 ? 4.898 -5.381 -15.780 1.00 96.25 117 THR A N 1
ATOM 908 C CA . THR A 1 117 ? 5.026 -4.015 -15.273 1.00 96.25 117 THR A CA 1
ATOM 909 C C . THR A 1 117 ? 4.416 -3.940 -13.882 1.00 96.25 117 THR A C 1
ATOM 911 O O . THR A 1 117 ? 3.215 -4.149 -13.698 1.00 96.25 117 THR A O 1
ATOM 914 N N . VAL A 1 118 ? 5.251 -3.629 -12.892 1.00 97.50 118 VAL A N 1
ATOM 915 C CA . VAL A 1 118 ? 4.830 -3.460 -11.499 1.00 97.50 118 VAL A CA 1
ATOM 916 C C . VAL A 1 118 ? 4.566 -1.984 -11.216 1.00 97.50 118 VAL A C 1
ATOM 918 O O . VAL A 1 118 ? 5.393 -1.123 -11.524 1.00 97.50 118 VAL A O 1
ATOM 921 N N . TYR A 1 119 ? 3.426 -1.706 -10.591 1.00 98.31 119 TYR A N 1
ATOM 922 C CA . TYR A 1 119 ? 3.007 -0.396 -10.114 1.00 98.31 119 TYR A CA 1
ATOM 923 C C . TYR A 1 119 ? 2.888 -0.429 -8.594 1.00 98.31 119 TYR A C 1
ATOM 925 O O . TYR A 1 119 ? 2.085 -1.188 -8.059 1.00 98.31 119 TYR A O 1
ATOM 933 N N . PHE A 1 120 ? 3.638 0.406 -7.883 1.00 98.00 120 PHE A N 1
ATOM 934 C CA . PHE A 1 120 ? 3.421 0.631 -6.460 1.00 98.00 120 PHE A CA 1
ATOM 935 C C . PHE A 1 120 ? 2.388 1.743 -6.270 1.00 98.00 120 PHE A C 1
ATOM 937 O O . PHE A 1 120 ? 2.549 2.838 -6.803 1.00 98.00 120 PHE A O 1
ATOM 944 N N . ILE A 1 121 ? 1.318 1.460 -5.533 1.00 97.94 121 ILE A N 1
ATOM 945 C CA . ILE A 1 121 ? 0.229 2.399 -5.256 1.00 97.94 121 ILE A CA 1
ATOM 946 C C . ILE A 1 121 ? 0.433 2.941 -3.843 1.00 97.94 121 ILE A C 1
ATOM 948 O O . ILE A 1 121 ? 0.515 2.167 -2.890 1.00 97.94 121 ILE A O 1
ATOM 952 N N . ALA A 1 122 ? 0.499 4.261 -3.694 1.00 94.38 122 ALA A N 1
ATOM 953 C CA . ALA A 1 122 ? 0.676 4.909 -2.399 1.00 94.38 122 ALA A CA 1
ATOM 954 C C . ALA A 1 122 ? -0.067 6.246 -2.325 1.00 94.38 122 ALA A C 1
ATOM 956 O O . ALA A 1 122 ? -0.231 6.938 -3.328 1.00 94.38 122 ALA A O 1
ATOM 957 N N . GLY A 1 123 ? -0.500 6.630 -1.124 1.00 90.88 123 GLY A N 1
ATOM 958 C CA . GLY A 1 123 ? -1.036 7.968 -0.874 1.00 90.88 123 GLY A CA 1
ATOM 959 C C . GLY A 1 123 ? 0.056 9.039 -0.929 1.00 90.88 123 GLY A C 1
ATOM 960 O O . GLY A 1 123 ? 1.221 8.776 -0.615 1.00 90.88 123 GLY A O 1
ATOM 961 N N . ALA A 1 124 ? -0.320 10.259 -1.311 1.00 88.31 124 ALA A N 1
ATOM 962 C CA . ALA A 1 124 ? 0.580 11.416 -1.351 1.00 88.31 124 ALA A CA 1
ATOM 963 C C . ALA A 1 124 ? 1.338 11.658 -0.029 1.00 88.31 124 ALA A C 1
ATOM 965 O O . ALA A 1 124 ? 2.518 12.000 -0.044 1.00 88.31 124 ALA A O 1
ATOM 966 N N . ASP A 1 125 ? 0.672 11.436 1.102 1.00 84.94 125 ASP A N 1
ATOM 967 C CA . ASP A 1 125 ? 1.210 11.526 2.462 1.00 84.94 125 ASP A CA 1
ATOM 968 C C . ASP A 1 125 ? 2.339 10.520 2.727 1.00 84.94 125 ASP A C 1
ATOM 970 O O . ASP A 1 125 ? 3.333 10.849 3.370 1.00 84.94 125 ASP A O 1
ATOM 974 N N . SER A 1 126 ? 2.234 9.310 2.180 1.00 88.00 126 SER A N 1
ATOM 975 C CA . SER A 1 126 ? 3.305 8.314 2.274 1.00 88.00 126 SER A CA 1
ATOM 976 C C . SER A 1 126 ? 4.476 8.669 1.354 1.00 88.00 126 SER A C 1
ATOM 978 O O . SER A 1 126 ? 5.636 8.571 1.756 1.00 88.00 126 SER A O 1
ATOM 980 N N . VAL A 1 127 ? 4.186 9.136 0.136 1.00 90.00 127 VAL A N 1
ATOM 981 C CA . VAL A 1 127 ? 5.194 9.405 -0.905 1.00 90.00 127 VAL A CA 1
ATOM 982 C C . VAL A 1 127 ? 6.144 10.541 -0.534 1.00 90.00 127 VAL A C 1
ATOM 984 O O . VAL A 1 127 ? 7.336 10.439 -0.807 1.00 90.00 127 VAL A O 1
ATOM 987 N N . VAL A 1 128 ? 5.678 11.586 0.155 1.00 88.69 128 VAL A N 1
ATOM 988 C CA . VAL A 1 128 ? 6.576 12.666 0.615 1.00 88.69 128 VAL A CA 1
ATOM 989 C C . VAL A 1 128 ? 7.630 12.182 1.616 1.00 88.69 128 VAL A C 1
ATOM 991 O O . VAL A 1 128 ? 8.678 12.806 1.754 1.00 88.69 128 VAL A O 1
ATOM 994 N N . THR A 1 129 ? 7.383 11.053 2.287 1.00 88.50 129 THR A N 1
ATOM 995 C CA . THR A 1 129 ? 8.344 10.426 3.207 1.00 88.50 129 THR A CA 1
ATOM 996 C C . THR A 1 129 ? 9.232 9.382 2.533 1.00 88.50 129 THR A C 1
ATOM 998 O O . THR A 1 129 ? 10.158 8.885 3.162 1.00 88.50 129 THR A O 1
ATOM 1001 N N . LEU A 1 130 ? 9.013 9.076 1.249 1.00 89.75 130 LEU A N 1
ATOM 1002 C CA . LEU A 1 130 ? 9.752 8.047 0.514 1.00 89.75 130 LEU A CA 1
ATOM 1003 C C . LEU A 1 130 ? 11.288 8.172 0.634 1.00 89.75 130 LEU A C 1
ATOM 1005 O O . LEU A 1 130 ? 11.933 7.136 0.790 1.00 89.75 130 LEU A O 1
ATOM 1009 N N . PRO A 1 131 ? 11.914 9.373 0.630 1.00 89.00 131 PRO A N 1
ATOM 1010 C CA . PRO A 1 131 ? 13.365 9.492 0.801 1.00 89.00 131 PRO A CA 1
ATOM 1011 C C . PRO A 1 131 ? 13.913 8.952 2.132 1.00 89.00 131 PRO A C 1
ATOM 1013 O O . PRO A 1 131 ? 15.084 8.588 2.185 1.00 89.00 131 PRO A O 1
ATOM 1016 N N . SER A 1 132 ? 13.101 8.888 3.195 1.00 88.56 132 SER A N 1
ATOM 1017 C CA . SER A 1 132 ? 13.526 8.343 4.494 1.00 88.56 132 SER A CA 1
ATOM 1018 C C . SER A 1 132 ? 13.402 6.820 4.580 1.00 88.56 132 SER A C 1
ATOM 1020 O O . SER A 1 132 ? 13.908 6.204 5.520 1.00 88.56 132 SER A O 1
ATOM 1022 N N . TRP A 1 133 ? 12.740 6.190 3.606 1.00 89.25 133 TRP A N 1
ATOM 1023 C CA . TRP A 1 133 ? 12.558 4.745 3.582 1.00 89.25 133 TRP A CA 1
ATOM 1024 C C . TRP A 1 133 ? 13.852 4.075 3.124 1.00 89.25 133 TRP A C 1
ATOM 1026 O O . TRP A 1 133 ? 14.559 4.571 2.241 1.00 89.25 133 TRP A O 1
ATOM 1036 N N . ARG A 1 134 ? 14.145 2.887 3.661 1.00 86.75 134 ARG A N 1
ATOM 1037 C CA . ARG A 1 134 ? 15.285 2.085 3.200 1.00 86.75 134 ARG A CA 1
ATOM 1038 C C . ARG A 1 134 ? 15.150 1.803 1.700 1.00 86.75 134 ARG A C 1
ATOM 1040 O O . ARG A 1 134 ? 14.250 1.081 1.279 1.00 86.75 134 ARG A O 1
ATOM 1047 N N . GLY A 1 135 ? 16.056 2.367 0.902 1.00 85.38 135 GLY A N 1
ATOM 1048 C CA . GLY A 1 135 ? 16.040 2.224 -0.556 1.00 85.38 135 GLY A CA 1
ATOM 1049 C C . GLY A 1 135 ? 14.865 2.925 -1.250 1.00 85.38 135 GLY A C 1
ATOM 1050 O O . GLY A 1 135 ? 14.558 2.580 -2.388 1.00 85.38 135 GLY A O 1
ATOM 1051 N N . GLY A 1 136 ? 14.210 3.897 -0.602 1.00 85.81 136 GLY A N 1
ATOM 1052 C CA . GLY A 1 136 ? 12.973 4.504 -1.098 1.00 85.81 136 GLY A CA 1
ATOM 1053 C C . GLY A 1 136 ? 13.095 5.191 -2.459 1.00 85.81 136 GLY A C 1
ATOM 1054 O O . GLY A 1 136 ? 12.233 5.009 -3.309 1.00 85.81 136 GLY A O 1
ATOM 1055 N N . LEU A 1 137 ? 14.194 5.901 -2.743 1.00 86.44 137 LEU A N 1
ATOM 1056 C CA . LEU A 1 137 ? 14.414 6.457 -4.089 1.00 86.44 137 LEU A CA 1
ATOM 1057 C C . LEU A 1 137 ? 14.721 5.380 -5.141 1.00 86.44 137 LEU A C 1
ATOM 1059 O O . LEU A 1 137 ? 14.355 5.548 -6.300 1.00 86.44 137 LEU A O 1
ATOM 1063 N N . GLY A 1 138 ? 15.345 4.267 -4.739 1.00 88.25 138 GLY A N 1
ATOM 1064 C CA . GLY A 1 138 ? 15.594 3.118 -5.620 1.00 88.25 138 GLY A CA 1
ATOM 1065 C C . GLY A 1 138 ? 14.318 2.360 -5.996 1.00 88.25 138 GLY A C 1
ATOM 1066 O O . GLY A 1 138 ? 14.303 1.590 -6.950 1.00 88.25 138 GLY A O 1
ATOM 1067 N N . LEU A 1 139 ? 13.223 2.613 -5.280 1.00 89.75 139 LEU A N 1
ATOM 1068 C CA . LEU A 1 139 ? 11.893 2.084 -5.569 1.00 89.75 139 LEU A CA 1
ATOM 1069 C C . LEU A 1 139 ? 11.383 2.590 -6.926 1.00 89.75 139 LEU A C 1
ATOM 1071 O O . LEU A 1 139 ? 10.805 1.823 -7.693 1.00 89.75 139 LEU A O 1
ATOM 1075 N N . LEU A 1 140 ? 11.719 3.836 -7.277 1.00 90.75 140 LEU A N 1
ATOM 1076 C CA . LEU A 1 140 ? 11.426 4.413 -8.590 1.00 90.75 140 LEU A CA 1
ATOM 1077 C C . LEU A 1 140 ? 12.212 3.741 -9.720 1.00 90.75 140 LEU A C 1
ATOM 1079 O O . LEU A 1 140 ? 11.799 3.829 -10.866 1.00 90.75 140 LEU A O 1
ATOM 1083 N N . ASP A 1 141 ? 13.312 3.047 -9.429 1.00 89.62 141 ASP A N 1
ATOM 1084 C CA . ASP A 1 141 ? 14.057 2.301 -10.447 1.00 89.62 141 ASP A CA 1
ATOM 1085 C C . ASP A 1 141 ? 13.481 0.881 -10.636 1.00 89.62 141 ASP A C 1
ATOM 1087 O O . ASP A 1 141 ? 13.669 0.268 -11.685 1.00 89.62 141 ASP A O 1
ATOM 1091 N N . ALA A 1 142 ? 12.742 0.371 -9.642 1.00 88.31 142 ALA A N 1
ATOM 1092 C CA . ALA A 1 142 ? 12.189 -0.984 -9.620 1.00 88.31 142 ALA A CA 1
ATOM 1093 C C . ALA A 1 142 ? 10.728 -1.080 -10.098 1.00 88.31 142 ALA A C 1
ATOM 1095 O O . ALA A 1 142 ? 10.290 -2.163 -10.486 1.00 88.31 142 ALA A O 1
ATOM 1096 N N . CYS A 1 143 ? 9.958 0.013 -10.062 1.00 94.69 143 CYS A N 1
ATOM 1097 C CA . CYS A 1 143 ? 8.549 0.006 -10.460 1.00 94.69 143 CYS A CA 1
ATOM 1098 C C . CYS A 1 143 ? 8.061 1.371 -10.973 1.00 94.69 143 CYS A C 1
ATOM 1100 O O . CYS A 1 143 ? 8.756 2.383 -10.883 1.00 94.69 143 CYS A O 1
ATOM 1102 N N . GLN A 1 144 ? 6.830 1.402 -11.478 1.00 97.12 144 GLN A N 1
ATOM 1103 C CA . GLN A 1 144 ? 6.055 2.630 -11.667 1.00 97.12 144 GLN A CA 1
ATOM 1104 C C . GLN A 1 144 ? 5.416 3.034 -10.329 1.00 97.12 144 GLN A C 1
ATOM 1106 O O . GLN A 1 144 ? 4.931 2.172 -9.602 1.00 97.12 144 GLN A O 1
ATOM 1111 N N . LEU A 1 145 ? 5.386 4.319 -9.984 1.00 97.31 145 LEU A N 1
ATOM 1112 C CA . LEU A 1 145 ? 4.747 4.814 -8.760 1.00 97.31 145 LEU A CA 1
ATOM 1113 C C . LEU A 1 145 ? 3.421 5.497 -9.100 1.00 97.31 145 LEU A C 1
ATOM 1115 O O . LEU A 1 145 ? 3.416 6.503 -9.801 1.00 97.31 145 LEU A O 1
ATOM 1119 N N . ILE A 1 146 ? 2.310 4.991 -8.570 1.00 97.81 146 ILE A N 1
ATOM 1120 C CA . ILE A 1 146 ? 0.998 5.644 -8.614 1.00 97.81 146 ILE A CA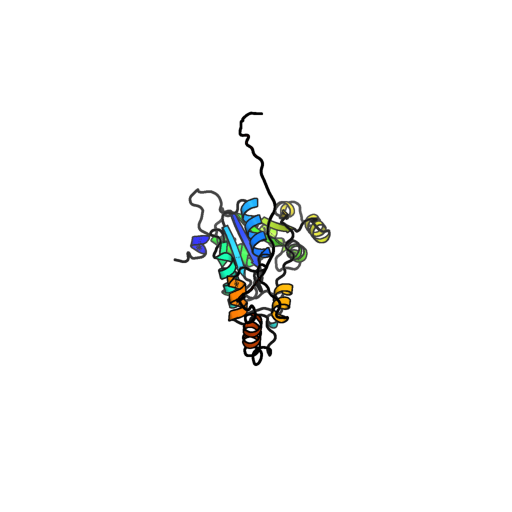 1
ATOM 1121 C C . ILE A 1 146 ? 0.785 6.368 -7.285 1.00 97.81 146 ILE A C 1
ATOM 1123 O O . ILE A 1 146 ? 0.628 5.739 -6.238 1.00 97.81 146 ILE A O 1
ATOM 1127 N N . VAL A 1 147 ? 0.763 7.697 -7.338 1.00 95.56 147 VAL A N 1
ATOM 1128 C CA . VAL A 1 147 ? 0.502 8.569 -6.193 1.00 95.56 147 VAL A CA 1
ATOM 1129 C C . VAL A 1 147 ? -0.966 8.950 -6.188 1.00 95.56 147 VAL A C 1
ATOM 1131 O O . VAL A 1 147 ? -1.429 9.736 -7.014 1.00 95.56 147 VAL A O 1
ATOM 1134 N N . VAL A 1 148 ? -1.697 8.400 -5.232 1.00 93.69 148 VAL A N 1
ATOM 1135 C CA . VAL A 1 148 ? -3.108 8.693 -5.025 1.00 93.69 148 VAL A CA 1
ATOM 1136 C C . VAL A 1 148 ? -3.234 10.030 -4.301 1.00 93.69 148 VAL A C 1
ATOM 1138 O O . VAL A 1 148 ? -2.704 10.211 -3.199 1.00 93.69 148 VAL A O 1
ATOM 1141 N N . THR A 1 149 ? -3.924 10.977 -4.931 1.00 88.75 149 THR A N 1
ATOM 1142 C CA . THR A 1 149 ? -4.099 12.340 -4.432 1.00 88.75 149 THR A CA 1
ATOM 1143 C C . THR A 1 149 ? -5.566 12.638 -4.130 1.00 88.75 149 THR A C 1
ATOM 1145 O O . THR A 1 149 ? -6.481 12.153 -4.792 1.00 88.75 149 THR A O 1
ATOM 1148 N N . ARG A 1 150 ? -5.792 13.449 -3.095 1.00 80.31 150 ARG A N 1
ATOM 1149 C CA . ARG A 1 150 ? -7.089 14.062 -2.784 1.00 80.31 150 ARG A CA 1
ATOM 1150 C C . ARG A 1 150 ? -7.328 15.292 -3.680 1.00 80.31 150 ARG A C 1
ATOM 1152 O O . ARG A 1 150 ? -6.355 15.824 -4.224 1.00 80.31 150 ARG A O 1
ATOM 1159 N N . PRO A 1 151 ? -8.581 15.759 -3.834 1.00 71.00 151 PRO A N 1
ATOM 1160 C CA . PRO A 1 151 ? -8.889 16.979 -4.579 1.00 71.00 151 PRO A CA 1
ATOM 1161 C C . PRO A 1 151 ? -8.061 18.179 -4.087 1.00 71.00 151 PRO A C 1
ATOM 1163 O O . PRO A 1 151 ? -7.845 18.331 -2.887 1.00 71.00 151 PRO A O 1
ATOM 1166 N N . GLY A 1 152 ? -7.581 19.015 -5.014 1.00 63.44 152 GLY A N 1
ATOM 1167 C CA . GLY A 1 152 ? -6.757 20.195 -4.699 1.00 63.44 152 GLY A CA 1
ATOM 1168 C C . GLY A 1 152 ? -5.246 19.944 -4.555 1.00 63.44 152 GLY A C 1
ATOM 1169 O O . GLY A 1 152 ? -4.539 20.808 -4.048 1.00 63.44 152 GLY A O 1
ATOM 1170 N N . LEU A 1 153 ? -4.738 18.783 -4.987 1.00 64.94 153 LEU A N 1
ATOM 1171 C CA . LEU A 1 153 ? -3.315 18.402 -4.950 1.00 64.94 153 LEU A CA 1
ATOM 1172 C C . LEU A 1 153 ? -2.719 18.267 -6.376 1.00 64.94 153 LEU A C 1
ATOM 1174 O O . LEU A 1 153 ? -3.486 18.091 -7.325 1.00 64.94 153 LEU A O 1
ATOM 1178 N N . PRO A 1 154 ? -1.378 18.292 -6.563 1.00 65.88 154 PRO A N 1
ATOM 1179 C CA . PRO A 1 154 ? -0.316 18.062 -5.576 1.00 65.88 154 PRO A CA 1
ATOM 1180 C C . PRO A 1 154 ? -0.203 19.181 -4.537 1.00 65.88 154 PRO A C 1
ATOM 1182 O O . PRO A 1 154 ? -0.165 20.357 -4.870 1.00 65.88 154 PRO A O 1
ATOM 1185 N N . GLY A 1 155 ? -0.142 18.808 -3.258 1.00 79.50 155 GLY A N 1
ATOM 1186 C CA . GLY A 1 155 ? 0.163 19.756 -2.183 1.00 79.50 155 GLY A CA 1
ATOM 1187 C C . GLY A 1 155 ? 1.635 20.143 -2.243 1.00 79.50 155 GLY A C 1
ATOM 1188 O O . GLY A 1 155 ? 2.438 19.398 -2.806 1.00 79.50 155 GLY A O 1
ATOM 1189 N N . GLU A 1 156 ? 2.019 21.267 -1.636 1.00 86.31 156 GLU A N 1
ATOM 1190 C CA . GLU A 1 156 ? 3.379 21.802 -1.787 1.00 86.31 156 GLU A CA 1
ATOM 1191 C C . GLU A 1 156 ? 4.487 20.792 -1.460 1.00 86.31 156 GLU A C 1
ATOM 1193 O O . GLU A 1 156 ? 5.502 20.738 -2.147 1.00 86.31 156 GLU A O 1
ATOM 1198 N N . ALA A 1 157 ? 4.302 19.967 -0.425 1.00 87.50 157 ALA A N 1
ATOM 1199 C CA . ALA A 1 157 ? 5.282 18.950 -0.052 1.00 87.50 157 ALA A CA 1
ATOM 1200 C C . ALA A 1 157 ? 5.459 17.884 -1.146 1.00 87.50 157 ALA A C 1
ATOM 1202 O O . ALA A 1 157 ? 6.587 17.486 -1.436 1.00 87.50 157 ALA A O 1
ATOM 1203 N N . LEU A 1 158 ? 4.361 17.454 -1.778 1.00 90.75 158 LEU A N 1
ATOM 1204 C CA . LEU A 1 158 ? 4.415 16.521 -2.901 1.00 90.75 158 LEU A CA 1
ATOM 1205 C C . LEU A 1 158 ? 5.047 17.189 -4.121 1.00 90.75 158 LEU A C 1
ATOM 1207 O O . LEU A 1 158 ? 5.897 16.577 -4.755 1.00 90.75 158 LEU A O 1
ATOM 1211 N N . GLN A 1 159 ? 4.691 18.440 -4.415 1.00 91.62 159 GLN A N 1
ATOM 1212 C CA . GLN A 1 159 ? 5.280 19.177 -5.530 1.00 91.62 159 GLN A CA 1
ATOM 1213 C C . GLN A 1 159 ? 6.798 19.325 -5.360 1.00 91.62 159 GLN A C 1
ATOM 1215 O O . GLN A 1 159 ? 7.547 18.918 -6.241 1.00 91.62 159 GLN A O 1
ATOM 1220 N N . ARG A 1 160 ? 7.265 19.755 -4.179 1.00 92.38 160 ARG A N 1
ATOM 1221 C CA . ARG A 1 160 ? 8.701 19.825 -3.855 1.00 92.38 160 ARG A CA 1
ATOM 1222 C C . ARG A 1 160 ? 9.403 18.478 -4.009 1.00 92.38 160 ARG A C 1
ATOM 1224 O O . ARG A 1 160 ? 10.512 18.425 -4.533 1.00 92.38 160 ARG A O 1
ATOM 1231 N N . PHE A 1 161 ? 8.772 17.389 -3.567 1.00 92.25 161 PHE A N 1
ATOM 1232 C CA . PHE A 1 161 ? 9.319 16.050 -3.776 1.00 92.25 161 PHE A CA 1
ATOM 1233 C C . PHE A 1 161 ? 9.458 15.739 -5.272 1.00 92.25 161 PHE A C 1
ATOM 1235 O O . PHE A 1 161 ? 10.535 15.336 -5.703 1.00 92.25 161 PHE A O 1
ATOM 1242 N N . LEU A 1 162 ? 8.416 15.970 -6.073 1.00 93.19 162 LEU A N 1
ATOM 1243 C CA . LEU A 1 162 ? 8.444 15.718 -7.516 1.00 93.19 162 LEU A CA 1
ATOM 1244 C C . LEU A 1 162 ? 9.514 16.551 -8.233 1.00 93.19 162 LEU A C 1
ATOM 1246 O O . LEU A 1 162 ? 10.212 16.010 -9.087 1.00 93.19 162 LEU A O 1
ATOM 1250 N N . ASP A 1 163 ? 9.667 17.820 -7.860 1.00 94.12 163 ASP A N 1
ATOM 1251 C CA . ASP A 1 163 ? 10.655 18.735 -8.444 1.00 94.12 163 ASP A CA 1
ATOM 1252 C C . ASP A 1 163 ? 12.093 18.359 -8.062 1.00 94.12 163 ASP A C 1
ATOM 1254 O O . ASP A 1 163 ? 13.031 18.635 -8.805 1.00 94.12 163 ASP A O 1
ATOM 1258 N N . SER A 1 164 ? 12.276 17.676 -6.927 1.00 93.25 164 SER A N 1
ATOM 1259 C CA . SER A 1 164 ? 13.585 17.166 -6.503 1.00 93.25 164 SER A CA 1
ATOM 1260 C C . SER A 1 164 ? 14.039 15.910 -7.261 1.00 93.25 164 SER A C 1
ATOM 1262 O O . SER A 1 164 ? 15.198 15.503 -7.143 1.00 93.25 164 SER A O 1
ATOM 1264 N N . LEU A 1 165 ? 13.148 15.259 -8.020 1.00 93.38 165 LEU A N 1
ATOM 1265 C CA . LEU A 1 165 ? 13.466 14.018 -8.724 1.00 93.38 165 LEU A CA 1
ATOM 1266 C C . LEU A 1 165 ? 14.166 14.283 -10.067 1.00 93.38 165 LEU A C 1
ATOM 1268 O O . LEU A 1 165 ? 13.687 15.088 -10.866 1.00 93.38 165 LEU A O 1
ATOM 1272 N N . PRO A 1 166 ? 15.220 13.516 -10.411 1.00 94.06 166 PRO A N 1
ATOM 1273 C CA . PRO A 1 166 ? 15.752 13.497 -11.770 1.00 94.06 166 PRO A CA 1
ATOM 1274 C C . PRO A 1 166 ? 14.669 13.123 -12.790 1.00 94.06 166 PRO A C 1
ATOM 1276 O O . PRO A 1 166 ? 13.828 12.264 -12.508 1.00 94.06 166 PRO A O 1
ATOM 1279 N N . ALA A 1 167 ? 14.739 13.685 -14.002 1.00 93.94 167 ALA A N 1
ATOM 1280 C CA . ALA A 1 167 ? 13.727 13.499 -15.050 1.00 93.94 167 ALA A CA 1
ATOM 1281 C C . ALA A 1 167 ? 13.364 12.021 -15.302 1.00 93.94 167 ALA A C 1
ATOM 1283 O O . ALA A 1 167 ? 12.187 11.673 -15.386 1.00 93.94 167 ALA A O 1
ATOM 1284 N N . ALA A 1 168 ? 14.366 11.133 -15.328 1.00 93.25 168 ALA A N 1
ATOM 1285 C CA . ALA A 1 168 ? 14.170 9.696 -15.529 1.00 93.25 168 ALA A CA 1
ATOM 1286 C C . ALA A 1 168 ? 13.318 9.030 -14.430 1.00 93.25 168 ALA A C 1
ATOM 1288 O O . ALA A 1 168 ? 12.517 8.144 -14.722 1.00 93.25 168 ALA A O 1
ATOM 1289 N N . ARG A 1 169 ? 13.462 9.462 -13.171 1.00 94.00 169 ARG A N 1
ATOM 1290 C CA . ARG A 1 169 ? 12.649 8.973 -12.045 1.00 94.00 169 ARG A CA 1
ATOM 1291 C C . ARG A 1 169 ? 11.296 9.668 -11.995 1.00 94.00 169 ARG A C 1
ATOM 1293 O O . ARG A 1 169 ? 10.289 9.014 -11.749 1.00 94.00 169 ARG A O 1
ATOM 1300 N N . ARG A 1 170 ? 11.246 10.969 -12.296 1.00 94.62 170 ARG A N 1
ATOM 1301 C CA . ARG A 1 170 ? 10.000 11.743 -12.358 1.00 94.62 170 ARG A CA 1
ATOM 1302 C C . ARG A 1 170 ? 9.011 11.175 -13.377 1.00 94.62 170 ARG A C 1
ATOM 1304 O O . ARG A 1 170 ? 7.816 11.144 -13.082 1.00 94.62 170 ARG A O 1
ATOM 1311 N N . ALA A 1 171 ? 9.503 10.698 -14.523 1.00 95.00 171 ALA A N 1
ATOM 1312 C CA . ALA A 1 171 ? 8.705 10.065 -15.578 1.00 95.00 171 ALA A CA 1
ATOM 1313 C C . ALA A 1 171 ? 8.022 8.754 -15.143 1.00 95.00 171 ALA A C 1
ATOM 1315 O O . ALA A 1 171 ? 7.098 8.291 -15.804 1.00 95.00 171 ALA A O 1
ATOM 1316 N N . ARG A 1 172 ? 8.458 8.160 -14.025 1.00 95.94 172 ARG A N 1
ATOM 1317 C CA . ARG A 1 172 ? 7.881 6.936 -13.453 1.00 95.94 172 ARG A CA 1
ATOM 1318 C C . ARG A 1 172 ? 6.832 7.210 -12.378 1.00 95.94 172 ARG A C 1
ATOM 1320 O O . ARG A 1 172 ? 6.292 6.268 -11.807 1.00 95.94 172 ARG A O 1
ATOM 1327 N N . VAL A 1 173 ? 6.565 8.483 -12.076 1.00 96.25 173 VAL A N 1
ATOM 1328 C CA . VAL A 1 173 ? 5.604 8.903 -11.053 1.00 96.25 173 VAL A CA 1
ATOM 1329 C C . VAL A 1 173 ? 4.333 9.429 -11.711 1.00 96.25 173 VAL A C 1
ATOM 1331 O O . VAL A 1 173 ? 4.344 10.462 -12.384 1.00 96.25 173 VAL A O 1
ATOM 1334 N N . HIS A 1 174 ? 3.228 8.741 -11.450 1.00 96.19 174 HIS A N 1
ATOM 1335 C CA . HIS A 1 174 ? 1.904 9.005 -12.001 1.00 96.19 174 HIS A CA 1
ATOM 1336 C C . HIS A 1 174 ? 0.985 9.520 -10.900 1.00 96.19 174 HIS A C 1
ATOM 1338 O O . HIS A 1 174 ? 0.868 8.891 -9.851 1.00 96.19 174 HIS A O 1
ATOM 1344 N N . LEU A 1 175 ? 0.327 10.657 -11.120 1.00 95.19 175 LEU A N 1
ATOM 1345 C CA . LEU A 1 175 ? -0.646 11.195 -10.168 1.00 95.19 175 LEU A CA 1
ATOM 1346 C C . LEU A 1 175 ? -2.039 10.669 -10.507 1.00 95.19 175 LEU A C 1
ATOM 1348 O O . LEU A 1 175 ? -2.452 10.723 -11.664 1.00 95.19 175 LEU A O 1
ATOM 1352 N N . LEU A 1 176 ? -2.763 10.198 -9.495 1.00 94.88 176 LEU A N 1
ATOM 1353 C CA . LEU A 1 176 ? -4.131 9.720 -9.627 1.00 94.88 176 LEU A CA 1
ATOM 1354 C C . LEU A 1 176 ? -5.043 10.463 -8.644 1.00 94.88 176 LEU A C 1
ATOM 1356 O O . LEU A 1 176 ? -5.077 10.100 -7.463 1.00 94.88 176 LEU A O 1
ATOM 1360 N N . PRO A 1 177 ? -5.797 11.474 -9.105 1.00 91.56 177 PRO A N 1
ATOM 1361 C CA . PRO A 1 177 ? -6.800 12.111 -8.270 1.00 91.56 177 PRO A CA 1
ATOM 1362 C C . PRO A 1 177 ? -7.957 11.143 -8.010 1.00 91.56 177 PRO A C 1
ATOM 1364 O O . PRO A 1 177 ? -8.509 10.549 -8.937 1.00 91.56 177 PRO A O 1
ATOM 1367 N N . ILE A 1 178 ? -8.340 11.005 -6.743 1.00 89.06 178 ILE A N 1
ATOM 1368 C CA . ILE A 1 178 ? -9.528 10.261 -6.312 1.00 89.06 178 ILE A CA 1
ATOM 1369 C C . ILE A 1 178 ? -10.460 11.174 -5.506 1.00 89.06 178 ILE A C 1
ATOM 1371 O O . ILE A 1 178 ? -10.008 12.202 -4.991 1.00 89.06 178 ILE A O 1
ATOM 1375 N N . PRO A 1 179 ? -11.751 10.818 -5.360 1.00 85.38 179 PRO A N 1
ATOM 1376 C CA . PRO A 1 179 ? -12.642 11.515 -4.440 1.00 85.38 179 PRO A CA 1
ATOM 1377 C C . PRO A 1 179 ? -12.044 11.600 -3.034 1.00 85.38 179 PRO A C 1
ATOM 1379 O O . PRO A 1 179 ? -11.335 10.691 -2.592 1.00 85.38 179 PRO A O 1
ATOM 1382 N N . GLU A 1 180 ? -12.335 12.684 -2.317 1.00 82.12 180 GLU A N 1
ATOM 1383 C CA . GLU A 1 180 ? -11.858 12.820 -0.947 1.00 82.12 180 GLU A CA 1
ATOM 1384 C C . GLU A 1 180 ? -12.509 11.766 -0.049 1.00 82.12 180 GLU A C 1
ATOM 1386 O O . GLU A 1 180 ? -13.721 11.753 0.160 1.00 82.12 180 GLU A O 1
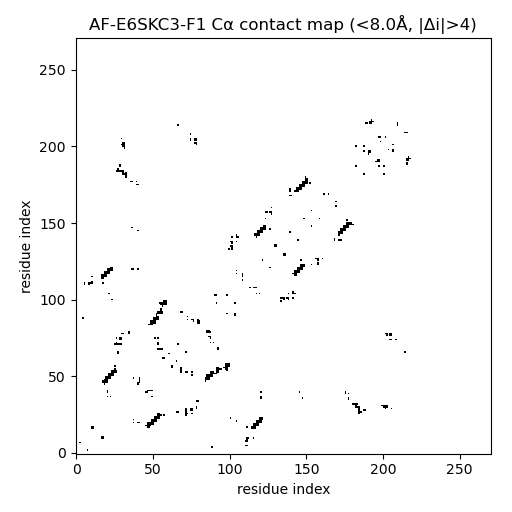ATOM 1391 N N . ILE A 1 181 ? -11.678 10.884 0.504 1.00 84.69 181 ILE A N 1
ATOM 1392 C CA . ILE A 1 181 ? -12.094 9.901 1.499 1.00 84.69 181 ILE A CA 1
ATOM 1393 C C . ILE A 1 181 ? -11.378 10.243 2.797 1.00 84.69 181 ILE A C 1
ATOM 1395 O O . ILE A 1 181 ? -10.226 9.863 3.015 1.00 84.69 181 ILE A O 1
ATOM 1399 N N . GLY A 1 182 ? -12.074 10.980 3.661 1.00 85.69 182 GLY A N 1
ATOM 1400 C CA . GLY A 1 182 ? -11.609 11.398 4.986 1.00 85.69 182 GLY A CA 1
ATOM 1401 C C . GLY A 1 182 ? -11.589 10.262 6.012 1.00 85.69 182 GLY A C 1
ATOM 1402 O O . GLY A 1 182 ? -12.072 10.433 7.125 1.00 85.69 182 GLY A O 1
ATOM 1403 N N . ILE A 1 183 ? -11.076 9.087 5.638 1.00 91.50 183 ILE A N 1
ATOM 1404 C CA . ILE A 1 183 ? -10.978 7.913 6.511 1.00 91.50 183 ILE A CA 1
ATOM 1405 C C . ILE A 1 183 ? -9.502 7.624 6.764 1.00 91.50 183 ILE A C 1
ATOM 1407 O O . ILE A 1 183 ? -8.715 7.522 5.823 1.00 91.50 183 ILE A O 1
ATOM 1411 N N . SER A 1 184 ? -9.137 7.453 8.033 1.00 92.88 184 SER A N 1
ATOM 1412 C CA . SER A 1 184 ? -7.821 6.959 8.431 1.00 92.88 184 SER A CA 1
ATOM 1413 C C . SER A 1 184 ? -7.963 5.811 9.421 1.00 92.88 184 SER A C 1
ATOM 1415 O O . SER A 1 184 ? -8.874 5.800 10.250 1.00 92.88 184 SER A O 1
ATOM 1417 N N . SER A 1 185 ? -7.037 4.854 9.382 1.00 94.31 185 SER A N 1
ATOM 1418 C CA . SER A 1 185 ? -7.010 3.768 10.363 1.00 94.31 185 SER A CA 1
ATOM 1419 C C . SER A 1 185 ? -6.895 4.280 11.804 1.00 94.31 185 SER A C 1
ATOM 1421 O O . SER A 1 185 ? -7.481 3.680 12.695 1.00 94.31 185 SER A O 1
ATOM 1423 N N . THR A 1 186 ? -6.180 5.385 12.049 1.00 93.56 186 THR A N 1
ATOM 1424 C CA . THR A 1 186 ? -6.058 5.984 13.393 1.00 93.56 186 THR A CA 1
ATOM 1425 C C . THR A 1 186 ? -7.418 6.415 13.936 1.00 93.56 186 THR A C 1
ATOM 1427 O O . THR A 1 186 ? -7.820 5.947 14.996 1.00 93.56 186 THR A O 1
ATOM 1430 N N . ASP A 1 187 ? -8.170 7.194 13.164 1.00 95.88 187 ASP A N 1
ATOM 1431 C CA . ASP A 1 187 ? -9.515 7.648 13.529 1.00 95.88 187 ASP A CA 1
ATOM 1432 C C . ASP A 1 187 ? -10.495 6.464 13.690 1.00 95.88 187 ASP A C 1
ATOM 1434 O O . ASP A 1 187 ? -11.345 6.456 14.578 1.00 95.88 187 ASP A O 1
ATOM 1438 N N . LEU A 1 188 ? -10.344 5.388 12.907 1.00 97.62 188 LEU A N 1
ATOM 1439 C CA . LEU A 1 188 ? -11.119 4.156 13.115 1.00 97.62 188 LEU A CA 1
ATOM 1440 C C . LEU A 1 188 ? -10.808 3.474 14.453 1.00 97.62 188 LEU A C 1
ATOM 1442 O O . LEU A 1 188 ? -11.741 3.089 15.158 1.00 97.62 188 LEU A O 1
ATOM 1446 N N . ARG A 1 189 ? -9.528 3.349 14.831 1.00 96.94 189 ARG A N 1
ATOM 1447 C CA . ARG A 1 189 ? -9.144 2.789 16.139 1.00 96.94 189 ARG A CA 1
ATOM 1448 C C . ARG A 1 189 ? -9.686 3.647 17.284 1.00 96.94 189 ARG A C 1
ATOM 1450 O O . ARG A 1 189 ? -10.245 3.106 18.232 1.00 96.94 189 AR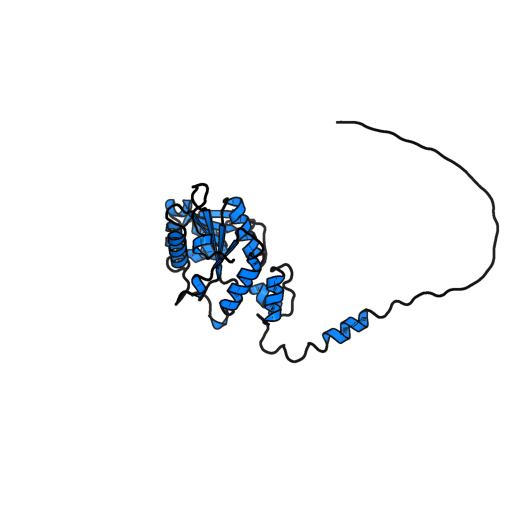G A O 1
ATOM 1457 N N . GLU A 1 190 ? -9.597 4.970 17.166 1.00 96.38 190 GLU A N 1
ATOM 1458 C CA . GLU A 1 190 ? -10.148 5.919 18.143 1.00 96.38 190 GLU A CA 1
ATOM 1459 C C . GLU A 1 190 ? -11.676 5.832 18.251 1.00 96.38 190 GLU A C 1
ATOM 1461 O O . GLU A 1 190 ? -12.225 5.873 19.353 1.00 96.38 190 GLU A O 1
ATOM 1466 N N . ARG A 1 191 ? -12.393 5.678 17.127 1.00 97.38 191 ARG A N 1
ATOM 1467 C CA . ARG A 1 191 ? -13.845 5.442 17.136 1.00 97.38 191 ARG A CA 1
ATOM 1468 C C . ARG A 1 191 ? -14.199 4.185 17.915 1.00 97.38 191 ARG A C 1
ATOM 1470 O O . ARG A 1 191 ? -15.024 4.273 18.820 1.00 97.38 191 ARG A O 1
ATOM 1477 N N . VAL A 1 192 ? -13.556 3.059 17.611 1.00 97.50 192 VAL A N 1
ATOM 1478 C CA . VAL A 1 192 ? -13.824 1.787 18.301 1.00 97.50 192 VAL A CA 1
ATOM 1479 C C . VAL A 1 192 ? -13.497 1.891 19.790 1.00 97.50 192 VAL A C 1
ATOM 1481 O O . VAL A 1 192 ? -14.293 1.441 20.615 1.00 97.50 192 VAL A O 1
ATOM 1484 N N . ALA A 1 193 ? -12.383 2.538 20.144 1.00 96.69 193 ALA A N 1
ATOM 1485 C CA . ALA A 1 193 ? -12.001 2.747 21.536 1.00 96.69 193 ALA A CA 1
ATOM 1486 C C . ALA A 1 193 ? -13.035 3.576 22.317 1.00 96.69 193 ALA A C 1
ATOM 1488 O O . ALA A 1 193 ? -13.293 3.300 23.487 1.00 96.69 193 ALA A O 1
ATOM 1489 N N . ALA A 1 194 ? -13.665 4.547 21.652 1.00 97.00 194 ALA A N 1
ATOM 1490 C CA . ALA A 1 194 ? -14.726 5.390 22.196 1.00 97.00 194 ALA A CA 1
ATOM 1491 C C . ALA A 1 194 ? -16.142 4.783 22.070 1.0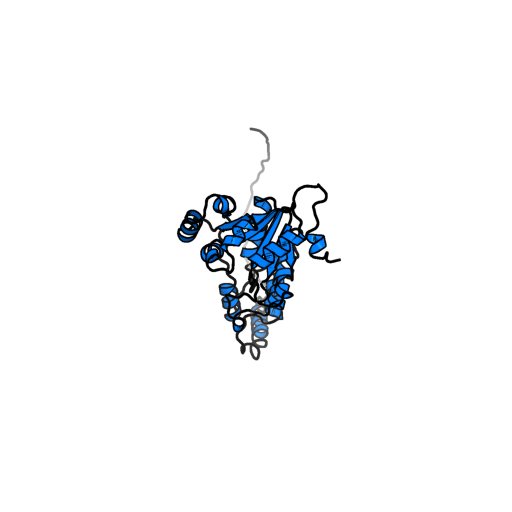0 97.00 194 ALA A C 1
ATOM 1493 O O . ALA A 1 194 ? -17.125 5.480 22.314 1.00 97.00 194 ALA A O 1
ATOM 1494 N N . GLY A 1 195 ? -16.281 3.524 21.635 1.00 96.56 195 GLY A N 1
ATOM 1495 C CA . GLY A 1 195 ? -17.587 2.886 21.422 1.00 96.56 195 GLY A CA 1
ATOM 1496 C C . GLY A 1 195 ? -18.406 3.478 20.265 1.00 96.56 195 GLY A C 1
ATOM 1497 O O . GLY A 1 195 ? -19.612 3.252 20.183 1.00 96.56 195 GLY A O 1
ATOM 1498 N N . ARG A 1 196 ? -17.774 4.243 19.368 1.00 97.69 196 ARG A N 1
ATOM 1499 C CA . ARG A 1 196 ? -18.403 4.819 18.173 1.00 97.69 196 ARG A CA 1
ATOM 1500 C C . ARG A 1 196 ? -18.379 3.820 17.017 1.00 97.69 196 ARG A C 1
ATOM 1502 O O . ARG A 1 196 ? -17.448 3.031 16.870 1.00 97.69 196 ARG A O 1
ATOM 1509 N N . SER A 1 197 ? -19.401 3.898 16.169 1.00 97.31 197 SER A N 1
ATOM 1510 C CA . SER A 1 197 ? -19.533 3.042 14.988 1.00 97.31 197 SER A CA 1
ATOM 1511 C C . SER A 1 197 ? -18.429 3.300 13.956 1.00 97.31 197 SER A C 1
ATOM 1513 O O . SER A 1 197 ? -18.040 4.446 13.725 1.00 97.31 197 SER A O 1
ATOM 1515 N N . ILE A 1 198 ? -17.976 2.228 13.303 1.00 98.25 198 ILE A N 1
ATOM 1516 C CA . ILE A 1 198 ? -17.117 2.265 12.106 1.00 98.25 198 ILE A CA 1
ATOM 1517 C C . ILE A 1 198 ? -17.838 1.744 10.852 1.00 98.25 198 ILE A C 1
ATOM 1519 O O . ILE A 1 198 ? -17.215 1.561 9.804 1.00 98.25 198 ILE A O 1
ATOM 1523 N N . ARG A 1 199 ? -19.154 1.519 10.948 1.00 97.88 199 ARG A N 1
ATOM 1524 C CA . ARG A 1 199 ? -19.991 1.043 9.846 1.00 97.88 199 ARG A CA 1
ATOM 1525 C C . ARG A 1 199 ? -19.887 1.956 8.636 1.00 97.88 199 ARG A C 1
ATOM 1527 O O . ARG A 1 199 ? -19.869 3.176 8.779 1.00 97.88 199 ARG A O 1
ATOM 1534 N N . TYR A 1 200 ? -19.824 1.355 7.451 1.00 97.38 200 TYR A N 1
ATOM 1535 C CA . TYR A 1 200 ? -19.629 2.026 6.156 1.00 97.38 200 TYR A CA 1
ATOM 1536 C C . TYR A 1 200 ? -18.268 2.719 5.966 1.00 97.38 200 TYR A C 1
ATOM 1538 O O . TYR A 1 200 ? -17.962 3.147 4.857 1.00 97.38 200 TYR A O 1
ATOM 1546 N N . LEU A 1 201 ? -17.416 2.784 6.995 1.00 97.94 201 LEU A N 1
ATOM 1547 C CA . LEU A 1 201 ? -16.027 3.245 6.865 1.00 97.94 201 LEU A CA 1
ATOM 1548 C C . LEU A 1 201 ? -15.066 2.087 6.563 1.00 97.94 201 LEU A C 1
ATOM 1550 O O . LEU A 1 201 ? -13.976 2.285 6.018 1.00 97.94 201 LEU A O 1
ATOM 1554 N N . VAL A 1 202 ? -15.499 0.867 6.879 1.00 98.44 202 VAL A N 1
ATOM 1555 C CA . VAL A 1 202 ? -14.868 -0.408 6.534 1.00 98.44 202 VAL A CA 1
ATOM 1556 C C . VAL A 1 202 ? -15.918 -1.349 5.919 1.00 98.44 202 VAL A C 1
ATOM 1558 O O . VAL A 1 202 ? -17.117 -1.128 6.112 1.00 98.44 202 VAL A O 1
ATOM 1561 N N . PRO A 1 203 ? -15.515 -2.404 5.188 1.00 98.31 203 PRO A N 1
ATOM 1562 C CA . PRO A 1 203 ? -16.437 -3.470 4.794 1.00 98.31 203 PRO A CA 1
ATOM 1563 C C . PRO A 1 203 ? -17.091 -4.132 6.015 1.00 98.31 203 PRO A C 1
ATOM 1565 O O . PRO A 1 203 ? -16.424 -4.319 7.031 1.00 98.31 203 PRO A O 1
ATOM 1568 N N . ALA A 1 204 ? -18.356 -4.551 5.900 1.00 98.12 204 ALA A N 1
ATOM 1569 C CA . ALA A 1 204 ? -19.110 -5.151 7.011 1.00 98.12 204 ALA A CA 1
ATOM 1570 C C . ALA A 1 204 ? -18.370 -6.335 7.664 1.00 98.12 204 ALA A C 1
ATOM 1572 O O . ALA A 1 204 ? -18.224 -6.385 8.878 1.00 98.12 204 ALA A O 1
ATOM 1573 N N . ALA A 1 205 ? -17.769 -7.216 6.857 1.00 98.38 205 ALA A N 1
ATOM 1574 C CA . ALA A 1 205 ? -16.987 -8.342 7.369 1.00 98.38 205 ALA A CA 1
ATOM 1575 C C . ALA A 1 205 ? -15.763 -7.917 8.210 1.00 98.38 205 ALA A C 1
ATOM 1577 O O . ALA A 1 205 ? -15.339 -8.654 9.097 1.00 98.38 205 ALA A O 1
ATOM 1578 N N . VAL A 1 206 ? -15.185 -6.738 7.949 1.00 98.56 206 VAL A N 1
ATOM 1579 C CA . VAL A 1 206 ? -14.089 -6.178 8.756 1.00 98.56 206 VAL A CA 1
ATOM 1580 C C . VAL A 1 206 ? -14.625 -5.603 10.066 1.00 98.56 206 VAL A C 1
ATOM 1582 O O . VAL A 1 206 ? -14.010 -5.829 11.103 1.00 98.56 206 VAL A O 1
ATOM 1585 N N . GLU A 1 207 ? -15.767 -4.907 10.042 1.00 98.38 207 GLU A N 1
ATOM 1586 C CA . GLU A 1 207 ? -16.461 -4.437 11.255 1.00 98.38 207 GLU A CA 1
ATOM 1587 C C . GLU A 1 207 ? -16.785 -5.621 12.183 1.00 98.38 207 GLU A C 1
ATOM 1589 O O . GLU A 1 207 ? -16.384 -5.621 13.350 1.00 98.38 207 GLU A O 1
ATOM 1594 N N . ASP A 1 208 ? -17.398 -6.677 11.642 1.00 98.25 208 ASP A N 1
ATOM 1595 C CA . ASP A 1 208 ? -17.722 -7.903 12.378 1.00 98.25 208 ASP A CA 1
ATOM 1596 C C . ASP A 1 208 ? -16.471 -8.561 12.966 1.00 98.25 208 ASP A C 1
ATOM 1598 O O . ASP A 1 208 ? -16.465 -8.998 14.119 1.00 98.25 208 ASP A O 1
ATOM 1602 N N . TYR A 1 209 ? -15.378 -8.605 12.198 1.00 98.44 209 TYR A N 1
ATOM 1603 C CA . TYR A 1 209 ? -14.105 -9.147 12.662 1.00 98.44 209 TYR A CA 1
ATOM 1604 C C . TYR A 1 209 ? -13.525 -8.328 13.823 1.00 98.44 209 TYR A C 1
ATOM 1606 O O . TYR A 1 209 ? -13.123 -8.896 14.840 1.00 98.44 209 TYR A O 1
ATOM 1614 N N . VAL A 1 210 ? -13.515 -6.997 13.708 1.00 98.12 210 VAL A N 1
ATOM 1615 C CA . VAL A 1 210 ? -13.056 -6.090 14.772 1.00 98.12 210 VAL A CA 1
ATOM 1616 C C . VAL A 1 210 ? -13.851 -6.317 16.057 1.00 98.12 210 VAL A C 1
ATOM 1618 O O . VAL A 1 210 ? -13.255 -6.430 17.130 1.00 98.12 210 VAL A O 1
ATOM 1621 N N . HIS A 1 211 ? -15.175 -6.455 15.960 1.00 96.62 211 HIS A N 1
ATOM 1622 C CA . HIS A 1 211 ? -16.032 -6.723 17.113 1.00 96.62 211 HIS A CA 1
ATOM 1623 C C . HIS A 1 211 ? -15.812 -8.111 17.711 1.00 96.62 211 HIS A C 1
ATOM 1625 O O . HIS A 1 211 ? -15.623 -8.220 18.923 1.00 96.62 211 HIS A O 1
ATOM 1631 N N . LYS A 1 212 ? -15.770 -9.152 16.875 1.00 97.31 212 LYS A N 1
ATOM 1632 C CA . LYS A 1 212 ? -15.580 -10.545 17.299 1.00 97.31 212 LYS A CA 1
ATOM 1633 C C . LYS A 1 212 ? -14.295 -10.748 18.099 1.00 97.31 212 LYS A C 1
ATOM 1635 O O . LYS A 1 212 ? -14.294 -11.500 19.067 1.00 97.31 212 LYS A O 1
ATOM 1640 N N . TYR A 1 213 ? -13.209 -10.094 17.692 1.00 96.75 213 TYR A N 1
ATOM 1641 C CA . TYR A 1 213 ? -11.902 -10.222 18.345 1.00 96.75 213 TYR A CA 1
ATOM 1642 C C . TYR A 1 213 ? -11.612 -9.107 19.360 1.00 96.75 213 TYR A C 1
ATOM 1644 O O . TYR A 1 213 ? -10.510 -9.051 19.900 1.00 96.75 213 TYR A O 1
ATOM 1652 N N . GLY A 1 214 ? -12.577 -8.218 19.627 1.00 95.69 214 GLY A N 1
ATOM 1653 C CA . GLY A 1 214 ? -12.418 -7.124 20.587 1.00 95.69 214 GLY A CA 1
ATOM 1654 C C . GLY A 1 214 ? -11.270 -6.166 20.251 1.00 95.69 214 GLY A C 1
ATOM 1655 O O . GLY A 1 214 ? -10.685 -5.576 21.160 1.00 95.69 214 GLY A O 1
ATOM 1656 N N . LEU A 1 215 ? -10.926 -6.023 18.966 1.00 96.00 215 LEU A N 1
ATOM 1657 C CA . LEU A 1 215 ? -9.800 -5.195 18.537 1.00 96.00 215 LEU A CA 1
ATOM 1658 C C . LEU A 1 215 ? -10.065 -3.719 18.855 1.00 96.00 215 LEU A C 1
ATOM 1660 O O . LEU A 1 215 ? -11.204 -3.256 18.815 1.00 96.00 215 LEU A O 1
ATOM 1664 N N . TYR A 1 216 ? -8.994 -2.982 19.160 1.00 95.25 216 TYR A N 1
ATOM 1665 C CA . TYR A 1 216 ? -8.999 -1.531 19.416 1.00 95.25 216 TYR A CA 1
ATOM 1666 C C . TYR A 1 216 ? -9.796 -1.059 20.639 1.00 95.25 216 TYR A C 1
ATOM 1668 O O . TYR A 1 216 ? -9.886 0.142 20.884 1.00 95.25 216 TYR A O 1
ATOM 1676 N N . ARG A 1 217 ? -10.356 -1.972 21.437 1.00 90.62 217 ARG A N 1
ATOM 1677 C CA . ARG A 1 217 ? -10.998 -1.619 22.705 1.00 90.62 217 ARG A CA 1
ATOM 1678 C C . ARG A 1 217 ? -9.943 -1.420 23.801 1.00 90.62 217 ARG A C 1
ATOM 1680 O O . ARG A 1 217 ? -8.987 -2.198 23.865 1.00 90.62 217 ARG A O 1
ATOM 1687 N N . PRO A 1 218 ? -10.115 -0.440 24.707 1.00 81.81 218 PRO A N 1
ATOM 1688 C CA . PRO A 1 218 ? -9.292 -0.343 25.903 1.00 81.81 218 PRO A CA 1
ATOM 1689 C C . PRO A 1 218 ? -9.407 -1.638 26.714 1.00 81.81 218 PRO A C 1
ATOM 1691 O O . PRO A 1 218 ? -10.511 -2.146 26.941 1.00 81.81 218 PRO A O 1
ATOM 1694 N N . ARG A 1 219 ? -8.272 -2.181 27.166 1.00 68.38 219 ARG A N 1
ATOM 1695 C CA . ARG A 1 219 ? -8.264 -3.328 28.084 1.00 68.38 219 ARG A CA 1
ATOM 1696 C C . ARG A 1 219 ? -8.956 -2.899 29.386 1.00 68.38 219 ARG A C 1
ATOM 1698 O O . ARG A 1 219 ? -8.414 -2.076 30.111 1.00 68.38 219 ARG A O 1
ATOM 1705 N N . GLY A 1 220 ? -10.162 -3.416 29.648 1.00 56.34 220 GLY A N 1
ATOM 1706 C CA . GLY A 1 220 ? -10.926 -3.141 30.878 1.00 56.34 220 GLY A CA 1
ATOM 1707 C C . GLY A 1 220 ? -12.432 -2.887 30.713 1.00 56.34 220 GLY A C 1
ATOM 1708 O O . GLY A 1 220 ? -13.156 -2.935 31.698 1.00 56.34 220 GLY A O 1
ATOM 1709 N N . ALA A 1 221 ? -12.945 -2.676 29.496 1.00 52.66 221 ALA A N 1
ATOM 1710 C CA . ALA A 1 221 ? -14.363 -2.326 29.291 1.00 52.66 221 ALA A CA 1
ATOM 1711 C C . ALA A 1 221 ? -15.339 -3.528 29.187 1.00 52.66 221 ALA A C 1
ATOM 1713 O O . ALA A 1 221 ? -16.527 -3.337 28.939 1.00 52.66 221 ALA A O 1
ATOM 1714 N N . GLY A 1 222 ? -14.858 -4.768 29.340 1.00 42.91 222 GLY A N 1
ATOM 1715 C CA . GLY A 1 222 ? -15.595 -5.985 28.963 1.00 42.91 222 GLY A CA 1
ATOM 1716 C C . GLY A 1 222 ? -16.339 -6.743 30.069 1.00 42.91 222 GLY A C 1
ATOM 1717 O O . GLY A 1 222 ? -16.906 -7.783 29.768 1.00 42.91 222 GLY A O 1
ATOM 1718 N N . ALA A 1 223 ? -16.349 -6.288 31.326 1.00 42.03 223 ALA A N 1
ATOM 1719 C CA . ALA A 1 223 ? -16.931 -7.079 32.424 1.00 42.03 223 ALA A CA 1
ATOM 1720 C C . ALA A 1 223 ? -18.333 -6.635 32.898 1.00 42.03 223 ALA A C 1
ATOM 1722 O O . ALA A 1 223 ? -18.872 -7.263 33.804 1.00 42.03 223 ALA A O 1
ATOM 1723 N N . GLY A 1 224 ? -18.942 -5.578 32.336 1.00 40.06 224 GLY A N 1
ATOM 1724 C CA . GLY A 1 224 ? -20.129 -4.973 32.971 1.00 40.06 224 GLY A CA 1
ATOM 1725 C C . GLY A 1 224 ? -21.290 -4.492 32.099 1.00 40.06 224 GLY A C 1
ATOM 1726 O O . GLY A 1 224 ? -22.352 -4.237 32.659 1.00 40.06 224 GLY A O 1
ATOM 1727 N N . SER A 1 225 ? -21.162 -4.343 30.775 1.00 47.41 225 SER A N 1
ATOM 1728 C CA . SER A 1 225 ? -22.189 -3.604 30.008 1.00 47.41 225 SER A CA 1
ATOM 1729 C C . SER A 1 225 ? -23.184 -4.454 29.211 1.00 47.41 225 SER A C 1
ATOM 1731 O O . SER A 1 225 ? -24.215 -3.923 28.797 1.00 47.41 225 SER A O 1
ATOM 1733 N N . GLU A 1 226 ? -22.966 -5.764 29.054 1.00 44.97 226 GLU A N 1
ATOM 1734 C CA . GLU A 1 226 ? -23.868 -6.609 28.250 1.00 44.97 226 GLU A CA 1
ATOM 1735 C C . GLU A 1 226 ? -25.245 -6.832 28.904 1.00 44.97 226 GLU A C 1
ATOM 1737 O O . GLU A 1 226 ? -26.229 -7.020 28.199 1.00 44.97 226 GLU A O 1
ATOM 1742 N N . ARG A 1 227 ? -25.382 -6.687 30.232 1.00 41.97 227 ARG A N 1
ATOM 1743 C CA . ARG A 1 227 ? -26.691 -6.811 30.912 1.00 41.97 227 ARG A CA 1
ATOM 1744 C C . ARG A 1 227 ? -27.555 -5.544 30.893 1.00 41.97 227 ARG A C 1
ATOM 1746 O O . ARG A 1 227 ? -28.736 -5.624 31.219 1.00 41.97 227 ARG A O 1
ATOM 1753 N N . ALA A 1 228 ? -27.008 -4.383 30.530 1.00 46.66 228 ALA A N 1
ATOM 1754 C CA . ALA A 1 228 ? -27.745 -3.114 30.599 1.00 46.66 228 ALA A CA 1
ATOM 1755 C C . ALA A 1 228 ? -28.425 -2.725 29.272 1.00 46.66 228 ALA A C 1
ATOM 1757 O O . ALA A 1 228 ? -29.468 -2.070 29.285 1.00 46.66 228 ALA A O 1
ATOM 1758 N N . GLY A 1 229 ? -27.864 -3.137 28.128 1.00 38.31 229 GLY A N 1
ATOM 1759 C CA . GLY A 1 229 ? -28.359 -2.743 26.801 1.00 38.31 229 GLY A CA 1
ATOM 1760 C C . GLY A 1 229 ? -29.662 -3.431 26.385 1.00 38.31 229 GLY A C 1
ATOM 1761 O O . GLY A 1 229 ? -30.537 -2.799 25.792 1.00 38.31 229 GLY A O 1
ATOM 1762 N N . GLU A 1 230 ? -29.833 -4.701 26.750 1.00 42.16 230 GLU A N 1
ATOM 1763 C CA . GLU A 1 230 ? -30.991 -5.503 26.337 1.00 42.16 230 GLU A CA 1
ATOM 1764 C C . GLU A 1 230 ? -32.274 -5.099 27.091 1.00 42.16 230 GLU A C 1
ATOM 1766 O O . GLU A 1 230 ? -33.354 -5.006 26.507 1.00 42.16 230 GLU A O 1
ATOM 1771 N N . ALA A 1 231 ? -32.153 -4.699 28.362 1.00 42.62 231 ALA A N 1
ATOM 1772 C CA . ALA A 1 231 ? -33.283 -4.242 29.176 1.00 42.62 231 ALA A CA 1
ATOM 1773 C C . ALA A 1 231 ? -33.839 -2.861 28.766 1.00 42.62 231 ALA A C 1
ATOM 1775 O O . ALA A 1 231 ? -34.987 -2.539 29.086 1.00 42.62 231 ALA A O 1
ATOM 1776 N N . ALA A 1 232 ? -33.051 -2.034 28.069 1.00 46.97 232 ALA A N 1
ATOM 1777 C CA . ALA A 1 232 ? -33.466 -0.701 27.625 1.00 46.97 232 ALA A CA 1
ATOM 1778 C C . ALA A 1 232 ? -34.169 -0.721 26.254 1.00 46.97 232 ALA A C 1
ATOM 1780 O O . ALA A 1 232 ? -35.088 0.069 26.027 1.00 46.97 232 ALA A O 1
ATOM 1781 N N . ALA A 1 233 ? -33.783 -1.640 25.361 1.00 45.12 233 ALA A N 1
ATOM 1782 C CA . ALA A 1 233 ? -34.376 -1.772 24.030 1.00 45.12 233 ALA A CA 1
ATOM 1783 C C . ALA A 1 233 ? -35.816 -2.317 24.080 1.00 45.12 233 ALA A C 1
ATOM 1785 O O . ALA A 1 233 ? -36.690 -1.812 23.376 1.00 45.12 233 ALA A O 1
ATOM 1786 N N . LEU A 1 234 ? -36.105 -3.260 24.985 1.00 45.81 234 LEU A N 1
ATOM 1787 C CA . LEU A 1 234 ? -37.454 -3.817 25.152 1.00 45.81 234 LEU A CA 1
ATOM 1788 C C . LEU A 1 234 ? -38.461 -2.848 25.798 1.00 45.81 234 LEU A C 1
ATOM 1790 O O . LEU A 1 234 ? -39.662 -2.989 25.586 1.00 45.81 234 LEU A O 1
ATOM 1794 N N . ARG A 1 235 ? -38.011 -1.817 26.529 1.00 46.00 235 ARG A N 1
ATOM 1795 C CA . ARG A 1 235 ? -38.916 -0.826 27.149 1.00 46.00 235 ARG A CA 1
ATOM 1796 C C . ARG A 1 235 ? -39.435 0.236 26.178 1.00 46.00 235 ARG A C 1
ATOM 1798 O O . ARG A 1 235 ? -40.418 0.896 26.492 1.00 46.00 235 ARG A O 1
ATOM 1805 N N . ARG A 1 236 ? -38.809 0.408 25.007 1.00 48.31 236 ARG A N 1
ATOM 1806 C CA . ARG A 1 236 ? -39.234 1.400 23.999 1.00 48.31 236 ARG A CA 1
ATOM 1807 C C . ARG A 1 236 ? -40.207 0.853 22.952 1.00 48.31 236 ARG A C 1
ATOM 1809 O O . ARG A 1 236 ? -40.786 1.643 22.219 1.00 48.31 236 ARG A O 1
ATOM 1816 N N . ALA A 1 237 ? -40.412 -0.461 22.897 1.00 48.91 237 ALA A N 1
ATOM 1817 C CA . ALA A 1 237 ? -41.271 -1.105 21.900 1.00 48.91 237 ALA A CA 1
ATOM 1818 C C . ALA A 1 237 ? -42.700 -1.421 22.402 1.00 48.91 237 ALA A C 1
ATOM 1820 O O . ALA A 1 237 ? -43.476 -2.028 21.675 1.00 48.91 237 ALA A O 1
ATOM 1821 N N . GLY A 1 238 ? -43.055 -1.038 23.637 1.00 42.34 238 GLY A N 1
ATOM 1822 C CA . GLY A 1 238 ? -44.240 -1.555 24.337 1.00 42.34 238 GLY A CA 1
ATOM 1823 C C . GLY A 1 238 ? -45.444 -0.623 24.504 1.00 42.34 238 GLY A C 1
ATOM 1824 O O . GLY A 1 238 ? -46.321 -0.958 25.293 1.00 42.34 238 GLY A O 1
ATOM 1825 N N . THR A 1 239 ? -45.526 0.533 23.834 1.00 46.59 239 THR A N 1
ATOM 1826 C CA . THR A 1 239 ? -46.700 1.419 23.982 1.00 46.59 239 THR A CA 1
ATOM 1827 C C . THR A 1 239 ? -47.164 2.023 22.658 1.00 46.59 239 THR A C 1
ATOM 1829 O O . THR A 1 239 ? -46.775 3.130 22.293 1.00 46.59 239 THR A O 1
ATOM 1832 N N . SER A 1 240 ? -48.073 1.331 21.978 1.00 41.25 240 SER A N 1
ATOM 1833 C CA . SER A 1 240 ? -49.103 1.972 21.156 1.00 41.25 240 SER A CA 1
ATOM 1834 C C . SER A 1 240 ? -50.378 1.134 21.254 1.00 41.25 240 SER A C 1
ATOM 1836 O O . SER A 1 240 ? -50.439 0.030 20.712 1.00 41.25 240 SER A O 1
ATOM 1838 N N . GLY A 1 241 ? -51.345 1.626 22.032 1.00 35.66 241 GLY A N 1
ATOM 1839 C CA . GLY A 1 241 ? -52.649 1.000 22.247 1.00 35.66 241 GLY A CA 1
ATOM 1840 C C . GLY A 1 241 ? -53.597 1.169 21.057 1.00 35.66 241 GLY A C 1
ATOM 1841 O O . GLY A 1 241 ? -53.503 2.133 20.300 1.00 35.66 241 GLY A O 1
ATOM 1842 N N . ALA A 1 242 ? -54.495 0.196 20.916 1.00 35.47 242 ALA A N 1
ATOM 1843 C CA . ALA A 1 242 ? -55.596 0.153 19.958 1.00 35.47 242 ALA A CA 1
ATOM 1844 C C . ALA A 1 242 ? -56.762 1.087 20.364 1.00 35.47 242 ALA A C 1
ATOM 1846 O O . ALA A 1 242 ? -56.884 1.395 21.551 1.00 35.47 242 ALA A O 1
ATOM 1847 N N . PRO A 1 243 ? -57.650 1.494 19.433 1.00 41.94 243 PRO A N 1
ATOM 1848 C CA . PRO A 1 243 ? -58.904 2.161 19.771 1.00 41.94 243 PRO A CA 1
ATOM 1849 C C . PRO A 1 243 ? -60.106 1.191 19.743 1.00 41.94 243 PRO A C 1
ATOM 1851 O O . PRO A 1 243 ? -60.271 0.424 18.797 1.00 41.94 243 PRO A O 1
ATOM 1854 N N . GLU A 1 244 ? -60.977 1.287 20.751 1.00 35.09 244 GLU A N 1
ATOM 1855 C CA . GLU A 1 244 ? -62.365 0.790 20.756 1.00 35.09 244 GLU A CA 1
ATOM 1856 C C . GLU A 1 244 ? -63.328 1.990 20.889 1.00 35.09 244 GLU A C 1
ATOM 1858 O O . GLU A 1 244 ? -62.951 3.026 21.439 1.00 35.09 244 GLU A O 1
ATOM 1863 N N . GLY A 1 245 ? -64.537 1.883 20.317 1.00 32.25 245 GLY A N 1
ATOM 1864 C CA . GLY A 1 245 ? -65.445 3.012 20.038 1.00 32.25 245 GLY A CA 1
ATOM 1865 C C . GLY A 1 245 ? -66.775 3.093 20.818 1.00 32.25 245 GLY A C 1
ATOM 1866 O O . GLY A 1 245 ? -66.925 2.476 21.866 1.00 32.25 245 GLY A O 1
ATOM 1867 N N . ALA A 1 246 ? -67.727 3.826 20.197 1.00 32.56 246 ALA A N 1
ATOM 1868 C CA . ALA A 1 246 ? -69.157 4.103 20.511 1.00 32.56 246 ALA A CA 1
ATOM 1869 C C . ALA A 1 246 ? -69.465 5.219 21.555 1.00 32.56 246 ALA A C 1
ATOM 1871 O O . ALA A 1 246 ? -68.822 5.271 22.592 1.00 32.56 246 ALA A O 1
ATOM 1872 N N . GLY A 1 247 ? -70.425 6.153 21.374 1.00 30.30 247 GLY A N 1
ATOM 1873 C CA . GLY A 1 247 ? -71.487 6.325 20.362 1.00 30.30 247 GLY A CA 1
ATOM 1874 C C . GLY A 1 247 ? -72.338 7.623 20.519 1.00 30.30 247 GLY A C 1
ATOM 1875 O O . GLY A 1 247 ? -72.186 8.329 21.509 1.00 30.30 247 GLY A O 1
ATOM 1876 N N . GLU A 1 248 ? -73.196 7.867 19.502 1.00 32.69 248 GLU A N 1
ATOM 1877 C CA . GLU A 1 248 ? -74.497 8.612 19.414 1.00 32.69 248 GLU A CA 1
ATOM 1878 C C . GLU A 1 248 ? -74.652 10.083 19.910 1.00 32.69 248 GLU A C 1
ATOM 1880 O O . GLU A 1 248 ? -74.107 10.458 20.933 1.00 32.69 248 GLU A O 1
ATOM 1885 N N . ALA A 1 249 ? -75.427 11.011 19.306 1.00 32.09 249 ALA A N 1
ATOM 1886 C CA . ALA A 1 249 ? -76.411 11.012 18.209 1.00 32.09 249 ALA A CA 1
ATOM 1887 C C . ALA A 1 249 ? -76.744 12.456 17.712 1.00 32.09 249 ALA A C 1
ATOM 1889 O O . ALA A 1 249 ? -76.462 13.438 18.395 1.00 32.09 249 ALA A O 1
ATOM 1890 N N . ALA A 1 250 ? -77.485 12.501 16.589 1.00 31.09 250 ALA A N 1
ATOM 1891 C CA . ALA A 1 250 ? -78.490 13.491 16.143 1.00 31.09 250 ALA A CA 1
ATOM 1892 C C . ALA A 1 250 ? -78.107 14.599 15.129 1.00 31.09 250 ALA A C 1
ATOM 1894 O O . ALA A 1 250 ? -77.324 15.499 15.409 1.00 31.09 250 ALA A O 1
ATOM 1895 N N . GLY A 1 251 ? -78.817 14.583 13.985 1.00 30.19 251 GLY A N 1
ATOM 1896 C CA . GLY A 1 251 ? -79.107 15.769 13.163 1.00 30.19 251 GLY A CA 1
ATOM 1897 C C . GLY A 1 251 ? -78.960 15.594 11.644 1.00 30.19 251 GLY A C 1
ATOM 1898 O O . GLY A 1 251 ? -77.884 15.807 11.102 1.00 30.19 251 GLY A O 1
ATOM 1899 N N . ALA A 1 252 ? -80.053 15.279 10.943 1.00 33.03 252 ALA A N 1
ATOM 1900 C CA . ALA A 1 252 ? -80.232 15.499 9.493 1.00 33.03 252 ALA A CA 1
ATOM 1901 C C . ALA A 1 252 ? -81.230 16.673 9.283 1.00 33.03 252 ALA A C 1
ATOM 1903 O O . ALA A 1 252 ? -81.796 17.106 10.291 1.00 33.03 252 ALA A O 1
ATOM 1904 N N . PRO A 1 253 ? -81.583 17.142 8.058 1.00 54.50 253 PRO A N 1
ATOM 1905 C CA . PRO A 1 253 ? -81.088 16.814 6.706 1.00 54.50 253 PRO A CA 1
ATOM 1906 C C . PRO A 1 253 ? -80.820 18.060 5.804 1.00 54.50 253 PRO A C 1
ATOM 1908 O O . PRO A 1 253 ? -81.127 19.189 6.175 1.00 54.50 253 PRO A O 1
ATOM 1911 N N . GLY A 1 254 ? -80.327 17.867 4.567 1.00 31.78 254 GLY A N 1
ATOM 1912 C CA . GLY A 1 254 ? -80.321 18.945 3.558 1.00 31.78 254 GLY A CA 1
ATOM 1913 C C . GLY A 1 254 ? -79.701 18.633 2.185 1.00 31.78 254 GLY A C 1
ATOM 1914 O O . GLY A 1 254 ? -78.514 18.839 1.993 1.00 31.78 254 GLY A O 1
ATOM 1915 N N . ALA A 1 255 ? -80.549 18.185 1.252 1.00 36.25 255 ALA A N 1
ATOM 1916 C CA . ALA A 1 255 ? -80.599 18.474 -0.196 1.00 36.25 255 ALA A CA 1
ATOM 1917 C C . ALA A 1 255 ? -79.337 18.463 -1.107 1.00 36.25 255 ALA A C 1
ATOM 1919 O O . ALA A 1 255 ? -78.539 19.390 -1.097 1.00 36.25 255 ALA A O 1
ATOM 1920 N N . GLY A 1 256 ? -79.362 17.557 -2.099 1.00 33.78 256 GLY A N 1
ATOM 1921 C CA . GLY A 1 256 ? -79.444 17.940 -3.527 1.00 33.78 256 GLY A CA 1
ATOM 1922 C C . GLY A 1 256 ? -78.157 18.229 -4.332 1.00 33.78 256 GLY A C 1
ATOM 1923 O O . GLY A 1 256 ? -77.111 18.469 -3.753 1.00 33.78 256 GLY A O 1
ATOM 1924 N N . PRO A 1 257 ? -78.211 18.163 -5.684 1.00 56.97 257 PRO A N 1
ATOM 1925 C CA . PRO A 1 257 ? -77.227 17.418 -6.485 1.00 56.97 257 PRO A CA 1
ATOM 1926 C C . PRO A 1 257 ? -76.503 18.231 -7.588 1.00 56.97 257 PRO A C 1
ATOM 1928 O O . PRO A 1 257 ? -76.874 19.357 -7.897 1.00 56.97 257 PRO A O 1
ATOM 1931 N N . GLY A 1 258 ? -75.527 17.604 -8.262 1.00 36.53 258 GLY A N 1
ATOM 1932 C CA . GLY A 1 258 ? -74.987 18.020 -9.575 1.00 36.53 258 GLY A CA 1
ATOM 1933 C C . GLY A 1 258 ? -73.650 17.319 -9.859 1.00 36.53 258 GLY A C 1
ATOM 1934 O O . GLY A 1 258 ? -72.703 17.521 -9.113 1.00 36.53 258 GLY A O 1
ATOM 1935 N N . SER A 1 259 ? -73.566 16.309 -10.742 1.00 40.56 259 SER A N 1
ATOM 1936 C CA . SER A 1 259 ? -73.373 16.403 -12.213 1.00 40.56 259 SER A CA 1
ATOM 1937 C C . SER A 1 259 ? -72.121 17.223 -12.581 1.00 40.56 259 SER A C 1
ATOM 1939 O O . SER A 1 259 ? -71.952 18.301 -12.034 1.00 40.56 259 SER A O 1
ATOM 1941 N N . ALA A 1 260 ? -71.234 16.898 -13.517 1.00 41.66 260 ALA A N 1
ATOM 1942 C CA . ALA A 1 260 ? -71.123 15.904 -14.581 1.00 41.66 260 ALA A CA 1
ATOM 1943 C C . ALA A 1 260 ? -69.635 15.962 -15.045 1.00 41.66 260 ALA A C 1
ATOM 1945 O O . ALA A 1 260 ? -68.980 16.979 -14.842 1.00 41.66 260 ALA A O 1
ATOM 1946 N N . ALA A 1 261 ? -69.020 14.854 -15.465 1.00 38.97 261 ALA A N 1
ATOM 1947 C CA . ALA A 1 261 ? -68.688 14.527 -16.866 1.00 38.97 261 ALA A CA 1
ATOM 1948 C C . ALA A 1 261 ? -67.532 15.312 -17.539 1.00 38.97 261 ALA A C 1
ATOM 1950 O O . ALA A 1 261 ? -67.431 16.526 -17.433 1.00 38.97 261 ALA A O 1
ATOM 1951 N N . GLY A 1 262 ? -66.737 14.579 -18.338 1.00 37.81 262 GLY A N 1
ATOM 1952 C CA . GLY A 1 262 ? -65.847 15.106 -19.387 1.00 37.81 262 GLY A CA 1
ATOM 1953 C C . GLY A 1 262 ? -64.364 14.793 -19.143 1.00 37.81 262 GLY A C 1
ATOM 1954 O O . GLY A 1 262 ? -63.694 15.554 -18.465 1.00 37.81 262 GLY A O 1
ATOM 1955 N N . ALA A 1 263 ? -63.836 13.604 -19.451 1.00 40.12 263 ALA A N 1
ATOM 1956 C CA . ALA A 1 263 ? -63.547 13.027 -20.775 1.00 40.12 263 ALA A CA 1
ATOM 1957 C C . ALA A 1 263 ? -62.323 13.639 -21.489 1.00 40.12 263 ALA A C 1
ATOM 1959 O O . ALA A 1 263 ? -62.340 14.817 -21.814 1.00 40.12 263 ALA A O 1
ATOM 1960 N N . ALA A 1 264 ? -61.370 12.742 -21.800 1.00 39.91 264 ALA A N 1
ATOM 1961 C CA . ALA A 1 264 ? -60.454 12.704 -22.953 1.00 39.91 264 ALA A CA 1
ATOM 1962 C C . ALA A 1 264 ? -59.507 13.907 -23.182 1.00 39.91 264 ALA A C 1
ATOM 1964 O O . ALA A 1 264 ? -59.856 15.056 -22.998 1.00 39.91 264 ALA A O 1
ATOM 1965 N N . GLY A 1 265 ? -58.270 13.748 -23.638 1.00 36.81 265 GLY A N 1
ATOM 1966 C CA . GLY A 1 265 ? -57.599 12.630 -24.285 1.00 36.81 265 GLY A CA 1
ATOM 1967 C C . GLY A 1 265 ? -56.591 13.205 -25.289 1.00 36.81 265 GLY A C 1
ATOM 1968 O O . GLY A 1 265 ? -56.814 14.286 -25.822 1.00 36.81 265 GLY A O 1
ATOM 1969 N N . GLY A 1 266 ? -55.518 12.457 -25.564 1.00 37.59 266 GLY A N 1
ATOM 1970 C CA . GLY A 1 266 ? -54.574 12.717 -26.661 1.00 37.59 266 GLY A CA 1
ATOM 1971 C C . GLY A 1 266 ? -53.586 13.862 -26.398 1.00 37.59 266 GLY A C 1
ATOM 1972 O O . GLY A 1 266 ? -53.920 14.882 -25.826 1.00 37.59 266 GLY A O 1
ATOM 1973 N N . GLY A 1 267 ? -52.322 13.779 -26.781 1.00 38.75 267 GLY A N 1
ATOM 1974 C CA . GLY A 1 267 ? -51.652 12.814 -27.630 1.00 38.75 267 GLY A CA 1
ATOM 1975 C C . GLY A 1 267 ? -50.368 13.461 -28.144 1.00 38.75 267 GLY A C 1
ATOM 1976 O O . GLY A 1 267 ? -50.351 14.650 -28.423 1.00 38.75 267 GLY A O 1
ATOM 1977 N N . ALA A 1 268 ? -49.324 12.639 -28.231 1.00 44.00 268 ALA A N 1
ATOM 1978 C CA . ALA A 1 268 ? -48.219 12.689 -29.184 1.00 44.00 268 ALA A CA 1
ATOM 1979 C C . ALA A 1 268 ? -47.578 14.038 -29.578 1.00 44.00 268 ALA A C 1
ATOM 1981 O O . ALA A 1 268 ? -48.171 14.865 -30.258 1.00 44.00 268 ALA A O 1
ATOM 1982 N N . GLY A 1 269 ? -46.248 14.062 -29.455 1.00 40.62 269 GLY A N 1
ATOM 1983 C CA . GLY A 1 269 ? -45.438 14.245 -30.663 1.00 40.62 269 GLY A CA 1
ATOM 1984 C C . GLY A 1 269 ? -44.285 15.237 -30.575 1.00 40.62 269 GLY A C 1
ATOM 1985 O O . GLY A 1 269 ? -44.499 16.432 -30.687 1.00 40.62 269 GLY A O 1
ATOM 1986 N N . ARG A 1 270 ? -43.074 14.659 -30.548 1.00 51.47 270 ARG A N 1
ATOM 1987 C CA . ARG A 1 270 ? -41.855 15.060 -31.283 1.00 51.47 270 ARG A CA 1
ATOM 1988 C C . ARG A 1 270 ? -41.297 16.479 -31.073 1.00 51.47 270 ARG A C 1
ATOM 1990 O O . ARG A 1 270 ? -41.854 17.447 -31.571 1.00 51.47 270 ARG A O 1
ATOM 1997 N N . ALA A 1 271 ? -40.061 16.543 -30.583 1.00 52.38 271 ALA A N 1
ATOM 1998 C CA . ALA A 1 271 ? -38.863 16.667 -31.425 1.00 52.38 271 ALA A CA 1
ATOM 1999 C C . ALA A 1 271 ? -37.646 16.140 -30.653 1.00 52.38 271 ALA A C 1
ATOM 2001 O O . ALA A 1 271 ? -37.632 16.318 -29.415 1.00 52.38 271 ALA A O 1
#

Foldseek 3Di:
DDDDPLRVLEDDPVRAAQQEEEEEDQPLPPWPVSVQLQVLCCVVVVHQAYEYENAQAAPPDDPVVGPHSVLNQVNVCLQCVVPPRYDYDCVNNPDPDGDAPQVVLVVSCVSNDVSHAYEYEDELVVLLCQVVGDCSLVVLVRHQYEYEYEPPDPDPSSVVSLVPDDPSSNVSYHYGYDYDDPDDSVVVLVCVQVVHDCPPRHPPSSSVSCVVVVPSHPPPPPDDDPVPVVVVVVVVPPDDDDDDDDDDDDDDDDDDDDDDDDDYDDDDDDD

InterPro domains:
  IPR004821 Cytidyltransferase-like domain [PF01467] (22-191)
  IPR004821 Cytidyltransferase-like domain [TIGR00125] (21-83)
  IPR005248 Nicotinate/nicotinamide nucleotide adenylyltransferase [MF_00244] (18-217)
  IPR005248 Nicotinate/nicotinamide nucleotide adenylyltransferase [PTHR39321] (19-217)
  IPR005248 Nicotinate/nicotinamide nucleotide adenylyltransferase [TIGR00482] (22-216)
  IPR005248 Nicotinate/nicotinamide nucleotide adenylyltransferase [cd02165] (20-216)
  IPR014729 Rossmann-like alpha/beta/alpha sandwich fold [G3DSA:3.40.50.620] (19-221)

Secondary structure (DSSP, 8-state):
-PPPHHHHHSPPTTS---EEEEEEE--TT--HHHHHHHHHHHHHTT-SEEEEEE-SS-TTS-GGGS--HHHHHHHHHHHHTT-TTEEE--TTTSSSS---HHHHHHHHHHHH-TTPEEEEEEEHHHHTTGGGSTTHHHHHHHSEEEEEE-TT-S-HHHHHHHHTS-HHHHTTEEEEE-------HHHHHHHHHTT---BTTB-HHHHHHHHHTTTT--TT-SSSSHHHHHHHHTTSSS--PPP----------------------------

Sequence (271 aa):
MARGLEEWLAPRRDGRPLQLGVLGGTFDPIHIGHLVAAEAARTHFRLDRVLFVPAGRPPHKDPAAVSDAEHRYRMTVLATAGNPYFYTTRLELDREGPSYTIDTLRQLSAMAGPEATVYFIAGADSVVTLPSWRGGLGLLDACQLIVVTRPGLPGEALQRFLDSLPAARRARVHLLPIPEIGISSTDLRERVAAGRSIRYLVPAAVEDYVHKYGLYRPRGAGAGSERAGEAAALRRAGTSGAPEGAGEAAGAPGAGPGSAAGAAGGGAGRA

Solvent-accessible surface area (backbone atoms only — not comparable to full-atom values): 16381 Å² total; per-residue (Å²): 129,87,73,52,70,61,68,71,37,49,72,47,94,84,73,53,64,42,34,36,35,35,40,66,42,66,33,65,54,55,37,46,50,61,54,52,52,52,50,51,50,30,65,75,70,63,32,68,34,36,36,36,37,39,38,33,36,51,78,92,53,62,72,89,80,47,75,60,45,67,60,27,41,50,36,40,41,55,62,34,70,86,40,94,48,44,45,66,50,57,70,36,58,78,40,84,67,68,45,48,69,47,62,51,52,52,52,50,45,64,63,36,35,92,66,37,46,47,29,42,44,42,45,46,79,58,57,59,48,29,79,79,39,79,59,33,68,58,36,48,78,74,29,36,37,37,33,41,32,48,76,91,55,78,46,70,65,45,44,55,49,54,72,70,41,58,69,81,48,39,74,31,54,42,83,40,79,44,81,78,58,99,65,52,36,66,60,50,38,53,29,42,46,70,74,40,84,57,79,86,52,26,50,66,65,35,53,53,48,37,60,76,70,54,55,56,47,65,93,79,74,83,86,74,58,82,77,58,58,62,66,56,59,62,68,74,76,73,82,83,84,84,91,86,86,89,80,90,85,91,87,84,87,84,82,88,91,80,89,79,90,84,81,87,78,88,76,87,81,87,134

pLDDT: mean 82.1, std 21.59, range [30.19, 98.62]

Nearest PDB structures (foldseek):
  3e27-assembly1_B  TM=9.375E-01  e=1.299E-19  Bacillus anthracis
  5vir-assembly1_A-2  TM=9.282E-01  e=1.663E-19  Mycobacteroides abscessus ATCC 19977
  1kaq-assembly1_D  TM=9.383E-01  e=2.001E-19  Bacillus subtilis
  2qtr-assembly1_A  TM=9.165E-01  e=3.279E-19  Bacillus anthracis
  5llt-assembly2_B  TM=8.210E-01  e=8.756E-12  Plasmodium falciparum 3D7

Organism: Thermaerobacter marianensis (strain ATCC 700841 / DSM 12885 / JCM 10246 / 7p75a) (NCBI:txid644966)

Mean predicted aligned error: 11.84 Å

Radius of gyration: 28.92 Å; Cα contacts (8 Å, |Δi|>4): 353; chains: 1; bounding box: 97×46×64 Å